Protein AF-A0A0B8QK70-F1 (afdb_monomer_lite)

Sequence (198 aa):
MSENLKTIKELADELGVSKQTIRNKIDKDFREKFVQTIKIKGNNTLVINNAGYSLLKKTLQNDTAQTAKTLQNDTAQTKLICFLEEQLDKKEQQLSVKDKQLENKDTQISQMQNLLDQQQRLALQDKKLLEEYKAEINDLKALKMPPEETECKHLDNQYKDEVNALKEKLENLQEQIKDQKRIEEQEKPRKWWGLWRK

pLDDT: mean 81.8, std 14.3, range [40.62, 98.31]

Radius of gyration: 66.2 Å; chains: 1; bounding box: 96×100×164 Å

Structure (mmCIF, N/CA/C/O backbone):
data_AF-A0A0B8QK70-F1
#
_entry.id   AF-A0A0B8QK70-F1
#
loop_
_atom_site.group_PDB
_atom_site.id
_atom_site.type_symbol
_atom_site.label_atom_id
_atom_site.label_alt_id
_atom_site.label_comp_id
_atom_site.label_asym_id
_atom_site.label_entity_id
_atom_site.label_seq_id
_atom_site.pdbx_PDB_ins_code
_atom_site.Cartn_x
_atom_site.Cartn_y
_atom_site.Cartn_z
_atom_site.occupancy
_atom_site.B_iso_or_equiv
_atom_site.auth_seq_id
_atom_site.auth_comp_id
_atom_site.auth_asym_id
_atom_site.auth_atom_id
_atom_site.pdbx_PDB_model_num
ATOM 1 N N . MET A 1 1 ? -35.998 2.425 76.409 1.00 40.62 1 MET A N 1
ATOM 2 C CA . MET A 1 1 ? -35.613 2.638 74.999 1.00 40.62 1 MET A CA 1
ATOM 3 C C . MET A 1 1 ? -36.257 1.536 74.181 1.00 40.62 1 MET A C 1
ATOM 5 O O . MET A 1 1 ? -35.958 0.378 74.432 1.00 40.62 1 MET A O 1
ATOM 9 N N . SER A 1 2 ? -37.201 1.862 73.305 1.00 50.34 2 SER A N 1
ATOM 10 C CA . SER A 1 2 ? -37.927 0.879 72.494 1.00 50.34 2 SER A CA 1
ATOM 11 C C . SER A 1 2 ? -37.007 0.364 71.388 1.00 50.34 2 SER A C 1
ATOM 13 O O . SER A 1 2 ? -36.569 1.147 70.544 1.00 50.34 2 SER A O 1
ATOM 15 N N . GLU A 1 3 ? -36.686 -0.927 71.387 1.00 65.00 3 GLU A N 1
ATOM 16 C CA . GLU A 1 3 ? -35.989 -1.545 70.259 1.00 65.00 3 GLU A CA 1
ATOM 17 C C . GLU A 1 3 ? -36.931 -1.528 69.050 1.00 65.00 3 GLU A C 1
ATOM 19 O O . GLU A 1 3 ? -37.938 -2.230 69.016 1.00 65.00 3 GLU A O 1
ATOM 24 N N . ASN A 1 4 ? -36.649 -0.661 68.075 1.00 81.44 4 ASN A N 1
ATOM 25 C CA . ASN A 1 4 ? -37.435 -0.587 66.850 1.00 81.44 4 ASN A CA 1
ATOM 26 C C . ASN A 1 4 ? -37.016 -1.750 65.938 1.00 81.44 4 ASN A C 1
ATOM 28 O O . ASN A 1 4 ? -35.943 -1.716 65.327 1.00 81.44 4 ASN A O 1
ATOM 32 N N . LEU A 1 5 ? -37.825 -2.809 65.931 1.00 86.06 5 LEU A N 1
ATOM 33 C CA . LEU A 1 5 ? -37.591 -4.041 65.184 1.00 86.06 5 LEU A CA 1
ATOM 34 C C . LEU A 1 5 ? -38.386 -4.005 63.879 1.00 86.06 5 LEU A C 1
ATOM 36 O O . LEU A 1 5 ? -39.594 -3.783 63.900 1.00 86.06 5 LEU A O 1
ATOM 40 N N . LYS A 1 6 ? -37.719 -4.256 62.750 1.00 89.44 6 LYS A N 1
ATOM 41 C CA . LYS A 1 6 ? -38.351 -4.254 61.422 1.00 89.44 6 LYS A CA 1
ATOM 42 C C . LYS A 1 6 ? -38.336 -5.640 60.803 1.00 89.44 6 LYS A C 1
ATOM 44 O O . LYS A 1 6 ? -37.353 -6.375 60.907 1.00 89.44 6 LYS A O 1
ATOM 49 N N . THR A 1 7 ? -39.417 -6.005 60.133 1.00 90.88 7 THR A N 1
ATOM 50 C CA . THR A 1 7 ? -39.500 -7.252 59.368 1.00 90.88 7 THR A CA 1
ATOM 51 C C . THR A 1 7 ? -38.725 -7.144 58.056 1.00 90.88 7 THR A C 1
ATOM 53 O O . THR A 1 7 ? -38.591 -6.070 57.476 1.00 90.88 7 THR A O 1
ATOM 56 N N . ILE A 1 8 ? -38.283 -8.280 57.508 1.00 89.75 8 ILE A N 1
ATOM 57 C CA . ILE A 1 8 ? -37.620 -8.327 56.186 1.00 89.75 8 ILE A CA 1
ATOM 58 C C . ILE A 1 8 ? -38.486 -7.679 55.089 1.00 89.75 8 ILE A C 1
ATOM 60 O O . ILE A 1 8 ? -37.95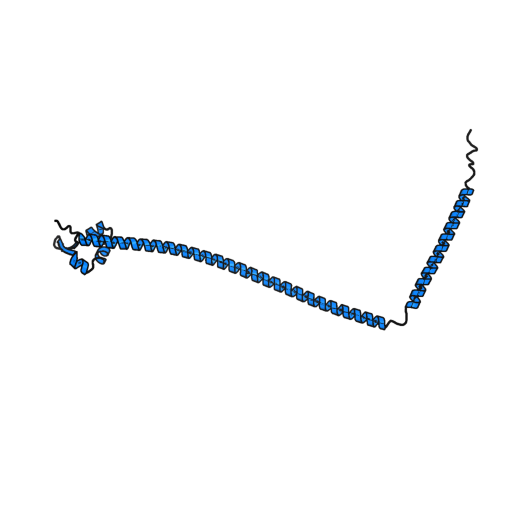1 -7.119 54.138 1.00 89.75 8 ILE A O 1
ATOM 64 N N . LYS A 1 9 ? -39.820 -7.747 55.213 1.00 90.88 9 LYS A N 1
ATOM 65 C CA . LYS A 1 9 ? -40.743 -7.101 54.273 1.00 90.88 9 LYS A CA 1
ATOM 66 C C . LYS A 1 9 ? -40.646 -5.576 54.358 1.00 90.88 9 LYS A C 1
ATOM 68 O O . LYS A 1 9 ? -40.418 -4.954 53.335 1.00 90.88 9 LYS A O 1
ATOM 73 N N . GLU A 1 10 ? -40.764 -5.004 55.552 1.00 90.00 10 GLU A N 1
ATOM 74 C CA . GLU A 1 10 ? -40.669 -3.548 55.743 1.00 90.00 10 GLU A CA 1
ATOM 75 C C . GLU A 1 10 ? -39.303 -3.017 55.313 1.00 90.00 10 GLU A C 1
ATOM 77 O O . GLU A 1 10 ? -39.212 -1.965 54.696 1.00 90.00 10 GLU A O 1
ATOM 82 N N . LEU A 1 11 ? -38.238 -3.781 55.568 1.00 89.38 11 LEU A N 1
ATOM 83 C CA . LEU A 1 11 ? -36.901 -3.420 55.109 1.00 89.38 11 LEU A CA 1
ATOM 84 C C . LEU A 1 11 ? -36.768 -3.429 53.588 1.00 89.38 11 LEU A C 1
ATOM 86 O O . LEU A 1 11 ? -36.092 -2.566 53.037 1.00 89.38 11 LEU A O 1
ATOM 90 N N . ALA A 1 12 ? -37.384 -4.402 52.917 1.00 89.12 12 ALA A N 1
ATOM 91 C CA . ALA A 1 12 ? -37.392 -4.487 51.460 1.00 89.12 12 ALA A CA 1
ATOM 92 C C . ALA A 1 12 ? -38.127 -3.286 50.858 1.00 89.12 12 ALA A C 1
ATOM 94 O O . ALA A 1 12 ? -37.600 -2.631 49.959 1.00 89.12 12 ALA A O 1
ATOM 95 N N . ASP A 1 13 ? -39.290 -2.965 51.426 1.00 90.31 13 ASP A N 1
ATOM 96 C CA . ASP A 1 13 ? -40.133 -1.859 50.987 1.00 90.31 13 ASP A CA 1
ATOM 97 C C . ASP A 1 13 ? -39.443 -0.493 51.242 1.00 90.31 13 ASP A C 1
ATOM 99 O O . ASP A 1 13 ? -39.453 0.367 50.366 1.00 90.31 13 ASP A O 1
ATOM 103 N N . GLU A 1 14 ? -38.763 -0.300 52.384 1.00 88.94 14 GLU A N 1
ATOM 104 C CA . GLU A 1 14 ? -38.021 0.938 52.703 1.00 88.94 14 GLU A CA 1
ATOM 105 C C . GLU A 1 14 ? -36.728 1.127 51.898 1.00 88.94 14 GLU A C 1
ATOM 107 O O . GLU A 1 14 ? -36.356 2.255 51.575 1.00 88.94 14 GLU A O 1
ATOM 112 N N . LEU A 1 15 ? -35.991 0.043 51.640 1.00 86.06 15 LEU A N 1
ATOM 113 C CA . LEU A 1 15 ? -34.705 0.094 50.935 1.00 86.06 15 LEU A CA 1
ATOM 114 C C . LEU A 1 15 ? -34.867 -0.017 49.413 1.00 86.06 15 LEU A C 1
ATOM 116 O O . LEU A 1 15 ? -33.872 0.095 48.700 1.00 86.06 15 LEU A O 1
ATOM 120 N N . GLY A 1 16 ? -36.089 -0.234 48.914 1.00 85.12 16 GLY A N 1
ATOM 121 C CA . GLY A 1 16 ? -36.376 -0.363 47.484 1.00 85.12 16 GLY A CA 1
ATOM 122 C C . GLY A 1 16 ? -35.731 -1.594 46.841 1.00 85.12 16 GLY A C 1
ATOM 123 O O . GLY A 1 16 ? -35.423 -1.581 45.652 1.00 85.12 16 GLY A O 1
ATOM 124 N N . VAL A 1 17 ? -35.490 -2.653 47.620 1.00 87.06 17 VAL A N 1
ATOM 125 C CA . VAL A 1 17 ? -34.837 -3.893 47.167 1.00 87.06 17 VAL A CA 1
ATOM 126 C C . VAL A 1 17 ? -35.752 -5.093 47.365 1.00 87.06 17 VAL A C 1
ATOM 128 O O . VAL A 1 17 ? -36.684 -5.069 48.163 1.00 87.06 17 VAL A O 1
ATOM 131 N N . SER A 1 18 ? -35.477 -6.198 46.672 1.00 89.19 18 SER A N 1
ATOM 132 C CA . SER A 1 18 ? -36.268 -7.414 46.864 1.00 89.19 18 SER A CA 1
ATOM 133 C C . SER A 1 18 ? -36.020 -8.041 48.247 1.00 89.19 18 SER A C 1
ATOM 135 O O . SER A 1 18 ? -34.910 -8.004 48.786 1.00 89.19 18 SER A O 1
ATOM 137 N N . LYS A 1 19 ? -37.032 -8.725 48.802 1.00 90.69 19 LYS A N 1
ATOM 138 C CA . LYS A 1 19 ? -36.887 -9.525 50.040 1.00 90.69 19 LYS A CA 1
ATOM 139 C C . LYS A 1 19 ? -35.761 -10.557 49.936 1.00 90.69 19 LYS A C 1
ATOM 141 O O . LYS A 1 19 ? -35.134 -10.891 50.941 1.00 90.69 19 LYS A O 1
ATOM 146 N N . GLN A 1 20 ? -35.526 -11.066 48.726 1.00 88.88 20 GLN A N 1
ATOM 147 C CA . GLN A 1 20 ? -34.468 -12.027 48.451 1.00 88.88 20 GLN A CA 1
ATOM 148 C C . GLN A 1 20 ? -33.088 -11.375 48.559 1.00 88.88 20 GLN A C 1
ATOM 150 O O . GLN A 1 20 ? -32.197 -11.949 49.170 1.00 88.88 20 GLN A O 1
ATOM 155 N N . THR A 1 21 ? -32.936 -10.147 48.059 1.00 87.06 21 THR A N 1
ATOM 156 C CA . THR A 1 21 ? -31.701 -9.360 48.182 1.00 87.06 21 THR A CA 1
ATOM 157 C C . THR A 1 21 ? -31.325 -9.160 49.648 1.00 87.06 21 THR A C 1
ATOM 159 O O . THR A 1 21 ? -30.173 -9.356 50.018 1.00 87.06 21 THR A O 1
ATOM 162 N N . ILE A 1 22 ? -32.305 -8.855 50.504 1.00 87.81 22 ILE A N 1
ATOM 163 C CA . ILE A 1 22 ? -32.075 -8.730 51.949 1.00 87.81 22 ILE A CA 1
ATOM 164 C C . ILE A 1 22 ? -31.685 -10.075 52.566 1.00 87.81 22 ILE A C 1
ATOM 166 O O . ILE A 1 22 ? -30.729 -10.131 53.333 1.00 87.81 22 ILE A O 1
ATOM 170 N N . ARG A 1 23 ? -32.371 -11.171 52.213 1.00 88.94 23 ARG A N 1
ATOM 171 C CA . ARG A 1 23 ? -32.014 -12.519 52.693 1.00 88.94 23 ARG A CA 1
ATOM 172 C C . ARG A 1 23 ? -30.603 -12.938 52.298 1.00 88.94 23 ARG A C 1
ATOM 174 O O . ARG A 1 23 ? -29.916 -13.509 53.132 1.00 88.94 23 ARG A O 1
ATOM 181 N N . ASN A 1 24 ? -30.170 -12.616 51.083 1.00 89.00 24 ASN A N 1
ATOM 182 C CA . ASN A 1 24 ? -28.826 -12.933 50.603 1.00 89.00 24 ASN A CA 1
ATOM 183 C C . ASN A 1 24 ? -27.726 -12.162 51.351 1.00 89.00 24 ASN A C 1
ATOM 185 O O . ASN A 1 24 ? -26.580 -12.583 51.322 1.00 89.00 24 ASN A O 1
ATOM 189 N N . LYS A 1 25 ? -28.056 -11.035 51.996 1.00 85.88 25 LYS A N 1
ATOM 190 C CA . LYS A 1 25 ? -27.120 -10.240 52.810 1.00 85.88 25 LYS A CA 1
ATOM 191 C C . LYS A 1 25 ? -27.157 -10.591 54.302 1.00 85.88 25 LYS A C 1
ATOM 193 O O . LYS A 1 25 ? -26.384 -10.035 55.076 1.00 85.88 25 LYS A O 1
ATOM 198 N N . ILE A 1 26 ? -28.066 -11.473 54.720 1.00 87.25 26 ILE A N 1
ATOM 199 C CA . ILE A 1 26 ? -28.176 -11.949 56.102 1.00 87.25 26 ILE A CA 1
ATOM 200 C C . ILE A 1 26 ? -27.400 -13.263 56.216 1.00 87.25 26 ILE A C 1
ATOM 202 O O . ILE A 1 26 ? -27.953 -14.346 56.023 1.00 87.25 26 ILE A O 1
ATOM 206 N N . ASP A 1 27 ? -26.120 -13.156 56.559 1.00 86.44 27 ASP A N 1
ATOM 207 C CA . ASP A 1 27 ? -25.271 -14.315 56.839 1.00 86.44 27 ASP A CA 1
ATOM 208 C C . ASP A 1 27 ? -25.558 -14.911 58.224 1.00 86.44 27 ASP A C 1
ATOM 210 O O . ASP A 1 27 ? -26.233 -14.307 59.065 1.00 86.44 27 ASP A O 1
ATOM 214 N N . LYS A 1 28 ? -25.022 -16.109 58.488 1.00 85.44 28 LYS A N 1
ATOM 215 C CA . LYS A 1 28 ? -25.188 -16.806 59.775 1.00 85.44 28 LYS A CA 1
ATOM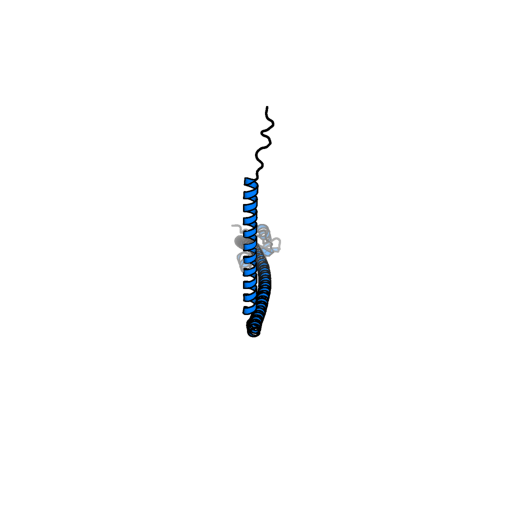 216 C C . LYS A 1 28 ? -24.766 -15.925 60.960 1.00 85.44 28 LYS A C 1
ATOM 218 O O . LYS A 1 28 ? -25.541 -15.759 61.899 1.00 85.44 28 LYS A O 1
ATOM 223 N N . ASP A 1 29 ? -23.619 -15.263 60.847 1.00 84.81 29 ASP A N 1
ATOM 224 C CA . ASP A 1 29 ? -23.076 -14.373 61.881 1.00 84.81 29 ASP A CA 1
ATOM 225 C C . ASP A 1 29 ? -23.936 -13.120 62.096 1.00 84.81 29 ASP A C 1
ATOM 227 O O . ASP A 1 29 ? -24.078 -12.619 63.213 1.00 84.81 29 ASP A O 1
ATOM 231 N N . PHE A 1 30 ? -24.536 -12.604 61.020 1.00 87.50 30 PHE A N 1
ATOM 232 C CA . PHE A 1 30 ? -25.457 -11.474 61.095 1.00 87.50 30 PHE A CA 1
ATOM 233 C C . PHE A 1 30 ? -26.754 -11.885 61.793 1.00 87.50 30 PHE A C 1
ATOM 235 O O . PHE A 1 30 ? -27.322 -11.129 62.584 1.00 87.50 30 PHE A O 1
ATOM 242 N N . ARG A 1 31 ? -27.211 -13.108 61.520 1.00 86.31 31 ARG A N 1
ATOM 243 C CA . ARG A 1 31 ? -28.427 -13.667 62.095 1.00 86.31 31 ARG A CA 1
ATOM 244 C C . ARG A 1 31 ? -28.311 -13.888 63.596 1.00 86.31 31 ARG A C 1
ATOM 246 O O . ARG A 1 31 ? -29.262 -13.597 64.307 1.00 86.31 31 ARG A O 1
ATOM 253 N N . GLU A 1 32 ? -27.153 -14.330 64.071 1.00 86.00 32 GLU A N 1
ATOM 254 C CA . GLU A 1 32 ? -26.896 -14.519 65.503 1.00 86.00 32 GLU A CA 1
ATOM 255 C C . GLU A 1 32 ? -26.845 -13.192 66.279 1.00 86.00 32 GLU A C 1
ATOM 257 O O . GLU A 1 32 ? -27.249 -13.143 67.437 1.00 86.00 32 GLU A O 1
ATOM 262 N N . LYS A 1 33 ? -26.393 -12.100 65.645 1.00 86.62 33 LYS A N 1
ATOM 263 C CA . LYS A 1 33 ? -26.169 -10.806 66.320 1.00 86.62 33 LYS A CA 1
ATOM 264 C C . LYS A 1 33 ? -27.316 -9.805 66.182 1.00 86.62 33 LYS A C 1
ATOM 266 O O . LYS A 1 33 ? -27.512 -8.974 67.068 1.00 86.62 33 LYS A O 1
ATOM 271 N N . PHE A 1 34 ? -28.047 -9.832 65.068 1.00 87.81 34 PHE A N 1
ATOM 272 C CA . PHE A 1 34 ? -28.959 -8.743 64.691 1.00 87.81 34 PHE A CA 1
ATOM 273 C C . PHE A 1 34 ? -30.372 -9.194 64.303 1.00 87.81 34 PHE A C 1
ATOM 275 O O . PHE A 1 34 ? -31.235 -8.338 64.089 1.00 87.81 34 PHE A O 1
ATOM 282 N N . VAL A 1 35 ? -30.629 -10.504 64.218 1.00 88.19 35 VAL A N 1
ATOM 283 C CA . VAL A 1 35 ? -31.940 -11.058 63.851 1.00 88.19 35 VAL A CA 1
ATOM 284 C C . VAL A 1 35 ? -32.570 -11.735 65.061 1.00 88.19 35 VAL A C 1
ATOM 286 O O . VAL A 1 35 ? -31.967 -12.586 65.706 1.00 88.19 35 VAL A O 1
ATOM 289 N N . GLN A 1 36 ? -33.825 -11.402 65.335 1.00 87.50 36 GLN A N 1
ATOM 290 C CA . GLN A 1 36 ? -34.629 -12.030 66.376 1.00 87.50 36 GLN A CA 1
ATOM 291 C C . GLN A 1 36 ? -35.850 -12.707 65.749 1.00 87.50 36 GLN A C 1
ATOM 293 O O . GLN A 1 36 ? -36.343 -12.296 64.696 1.00 87.50 36 GLN A O 1
ATOM 298 N N . THR A 1 37 ? -36.344 -13.768 66.386 1.00 87.44 37 THR A N 1
ATOM 299 C CA . THR A 1 37 ? -37.577 -14.443 65.961 1.00 87.44 37 THR A CA 1
ATOM 300 C C . THR A 1 37 ? -38.686 -14.109 66.943 1.00 87.44 37 THR A C 1
ATOM 302 O O . THR A 1 37 ? -38.580 -14.437 68.121 1.00 87.44 37 THR A O 1
ATOM 305 N N . ILE A 1 38 ? -39.758 -13.483 66.458 1.00 85.94 38 ILE A N 1
ATOM 306 C CA . ILE A 1 38 ? -40.917 -13.100 67.272 1.00 85.94 38 ILE A CA 1
ATOM 307 C C . ILE A 1 38 ? -42.166 -13.791 66.727 1.00 85.94 38 ILE A C 1
ATOM 309 O O . ILE A 1 38 ? -42.336 -13.931 65.514 1.00 85.94 38 ILE A O 1
ATOM 313 N N . LYS A 1 39 ? -43.058 -14.228 67.620 1.00 84.12 39 LYS A N 1
ATOM 314 C CA . LYS A 1 39 ? -44.375 -14.752 67.245 1.00 84.12 39 LYS A CA 1
ATOM 315 C C . LYS A 1 39 ? -45.319 -13.595 66.940 1.00 84.12 39 LYS A C 1
ATOM 317 O O . LYS A 1 39 ? -45.754 -12.889 67.843 1.00 84.12 39 LYS A O 1
ATOM 322 N N . ILE A 1 40 ? -45.662 -13.430 65.669 1.00 77.75 40 ILE A N 1
ATOM 323 C CA . ILE A 1 40 ? -46.628 -12.436 65.201 1.00 77.75 40 ILE A CA 1
ATOM 324 C C . ILE A 1 40 ? -47.821 -13.203 64.637 1.00 77.75 40 ILE A C 1
ATOM 326 O O . ILE A 1 40 ? -47.667 -14.002 63.715 1.00 77.75 40 ILE A O 1
ATOM 330 N N . LYS A 1 41 ? -49.017 -12.983 65.201 1.00 77.31 41 LYS A N 1
ATOM 331 C CA . LYS A 1 41 ? -50.269 -13.640 64.766 1.00 77.31 41 LYS A CA 1
ATOM 332 C C . LYS A 1 41 ? -50.168 -15.178 64.696 1.00 77.31 41 LYS A C 1
ATOM 334 O O . LYS A 1 41 ? -50.653 -15.792 63.755 1.00 77.31 41 LYS A O 1
ATOM 339 N N . GLY A 1 42 ? -49.486 -15.795 65.664 1.00 78.56 42 GLY A N 1
ATOM 340 C CA . GLY A 1 42 ? -49.295 -17.252 65.734 1.00 78.56 42 GLY A CA 1
ATOM 341 C C . GLY A 1 42 ? -48.131 -17.811 64.903 1.00 78.56 42 GLY A C 1
ATOM 342 O O . GLY A 1 42 ? -47.738 -18.951 65.133 1.00 78.56 42 GLY A O 1
ATOM 343 N N . ASN A 1 43 ? -47.516 -17.011 64.022 1.00 81.69 43 ASN A N 1
ATOM 344 C CA . ASN A 1 43 ? -46.415 -17.438 63.155 1.00 81.69 43 ASN A CA 1
ATOM 345 C C . ASN A 1 43 ? -45.069 -16.835 63.580 1.00 81.69 43 ASN A C 1
ATOM 347 O O . ASN A 1 43 ? -44.978 -15.664 63.958 1.00 81.69 43 ASN A O 1
ATOM 351 N N . ASN A 1 44 ? -43.998 -17.621 63.462 1.00 85.19 44 ASN A N 1
ATOM 352 C CA . ASN A 1 44 ? -42.635 -17.161 63.729 1.00 85.19 44 ASN A CA 1
ATOM 353 C C . ASN A 1 44 ? -42.161 -16.232 62.601 1.00 85.19 44 ASN A C 1
ATOM 355 O O . ASN A 1 44 ? -42.005 -16.660 61.458 1.00 85.19 44 ASN A O 1
ATOM 359 N N . THR A 1 45 ? -41.911 -14.965 62.928 1.00 85.38 45 THR A N 1
ATOM 360 C CA . THR A 1 45 ? -41.451 -13.937 61.988 1.00 85.38 45 THR A CA 1
ATOM 361 C C . THR A 1 45 ? -40.058 -13.454 62.375 1.00 85.38 45 THR A C 1
ATOM 363 O O . THR A 1 45 ? -39.789 -13.172 63.542 1.00 85.38 45 THR A O 1
ATOM 366 N N . LEU A 1 46 ? -39.171 -13.355 61.383 1.00 88.62 46 LEU A N 1
ATOM 367 C CA . LEU A 1 46 ? -37.827 -12.805 61.553 1.00 88.62 46 LEU A CA 1
ATOM 368 C C . LEU A 1 46 ? -37.890 -11.279 61.521 1.00 88.62 46 LEU A C 1
ATOM 370 O O . LEU A 1 46 ? -38.365 -10.693 60.541 1.00 88.62 46 LEU A O 1
ATOM 374 N N . VAL A 1 47 ? -37.376 -10.660 62.574 1.00 89.00 47 VAL A N 1
ATOM 375 C CA . VAL A 1 47 ? -37.253 -9.211 62.712 1.00 89.00 47 VAL A CA 1
ATOM 376 C C . VAL A 1 47 ? -35.798 -8.832 62.952 1.00 89.00 47 VAL A C 1
ATOM 378 O O . VAL A 1 47 ? -35.016 -9.623 63.476 1.00 89.00 47 VAL A O 1
ATOM 381 N N . ILE A 1 48 ? -35.425 -7.632 62.533 1.00 90.50 48 ILE A N 1
ATOM 382 C CA . ILE A 1 48 ? -34.050 -7.137 62.553 1.00 90.50 48 ILE A CA 1
ATOM 383 C C . ILE A 1 48 ? -33.995 -5.874 63.396 1.00 90.50 48 ILE A C 1
ATOM 385 O O . ILE A 1 48 ? -34.883 -5.023 63.309 1.00 90.50 48 ILE A O 1
ATOM 389 N N . ASN A 1 49 ? -32.945 -5.758 64.206 1.00 91.12 49 ASN A N 1
ATOM 390 C CA . ASN A 1 49 ? -32.717 -4.572 65.019 1.00 91.12 49 ASN A CA 1
ATOM 391 C C . ASN A 1 49 ? -32.184 -3.387 64.195 1.00 91.12 49 ASN A C 1
ATOM 393 O O . ASN A 1 49 ? -31.681 -3.521 63.077 1.00 91.12 49 ASN A O 1
ATOM 397 N N . ASN A 1 50 ? -32.261 -2.192 64.775 1.00 88.12 50 ASN A N 1
ATOM 398 C CA . ASN A 1 50 ? -31.839 -0.967 64.098 1.00 88.12 50 ASN A CA 1
ATOM 399 C C . ASN A 1 50 ? -30.337 -0.956 63.713 1.00 88.12 50 ASN A C 1
ATOM 401 O O . ASN A 1 50 ? -29.947 -0.366 62.701 1.00 88.12 50 ASN A O 1
ATOM 405 N N . ALA A 1 51 ? -29.489 -1.642 64.490 1.00 86.62 51 ALA A N 1
ATOM 406 C CA . ALA A 1 51 ? -28.064 -1.788 64.186 1.00 86.62 51 ALA A CA 1
ATOM 407 C C . ALA A 1 51 ? -27.839 -2.630 62.917 1.00 86.62 51 ALA A C 1
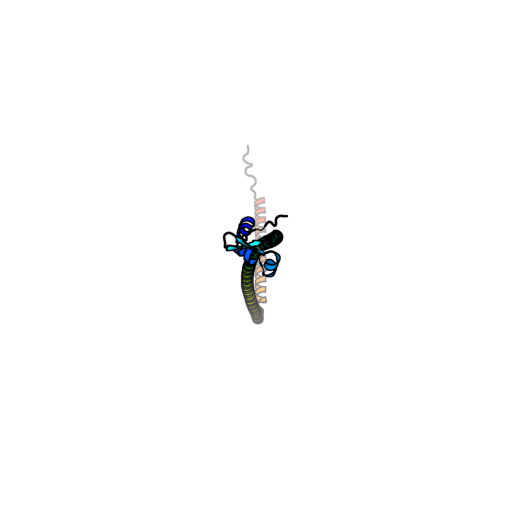ATOM 409 O O . ALA A 1 51 ? -27.103 -2.219 62.018 1.00 86.62 51 ALA A O 1
ATOM 410 N N . GLY A 1 52 ? -28.540 -3.760 62.801 1.00 87.38 52 GLY A N 1
ATOM 411 C CA . GLY A 1 52 ? -28.531 -4.615 61.620 1.00 87.38 52 GLY A CA 1
ATOM 412 C C . GLY A 1 52 ? -29.087 -3.906 60.389 1.00 87.38 52 GLY A C 1
ATOM 413 O O . GLY A 1 52 ? -28.493 -3.979 59.315 1.00 87.38 52 GLY A O 1
ATOM 414 N N . TYR A 1 53 ? -30.172 -3.144 60.544 1.00 87.56 53 TYR A N 1
ATOM 415 C CA . TYR A 1 53 ? -30.709 -2.315 59.462 1.00 87.56 53 TYR A CA 1
ATOM 416 C C . TYR A 1 53 ? -29.667 -1.345 58.893 1.00 87.56 53 TYR A C 1
ATOM 418 O O . TYR A 1 53 ? -29.495 -1.262 57.678 1.00 87.56 53 TYR A O 1
ATOM 426 N N . SER A 1 54 ? -28.936 -0.643 59.761 1.00 86.88 54 SER A N 1
ATOM 427 C CA . SER A 1 54 ? -27.918 0.324 59.336 1.00 86.88 54 SER A CA 1
ATOM 428 C C . SER A 1 54 ? -26.784 -0.339 58.544 1.00 86.88 54 SER A C 1
ATOM 430 O O . SER A 1 54 ? -26.318 0.211 57.544 1.00 86.88 54 SER A O 1
ATOM 432 N N . LEU A 1 55 ? -26.376 -1.548 58.946 1.00 87.31 55 LEU A N 1
ATOM 433 C CA . LEU A 1 55 ? -25.373 -2.346 58.234 1.00 87.31 55 LEU A CA 1
ATOM 434 C C . LEU A 1 55 ? -25.878 -2.810 56.860 1.00 87.31 55 LEU A C 1
ATOM 436 O O . LEU A 1 55 ? -25.172 -2.662 55.859 1.00 87.31 55 LEU A O 1
ATOM 440 N N . LEU A 1 56 ? -27.114 -3.312 56.790 1.00 87.31 56 LEU A N 1
ATOM 441 C CA . LEU A 1 56 ? -27.750 -3.711 55.530 1.00 87.31 56 LEU A CA 1
ATOM 442 C C . LEU A 1 56 ? -27.887 -2.522 54.576 1.00 87.31 56 LEU A C 1
ATOM 444 O O . LEU A 1 56 ? -27.528 -2.613 53.407 1.00 87.31 56 LEU A O 1
ATOM 448 N N . LYS A 1 57 ? -28.319 -1.366 55.083 1.00 88.06 57 LYS A N 1
ATOM 449 C CA . LYS A 1 57 ? -28.428 -0.139 54.291 1.00 88.06 57 LYS A CA 1
ATOM 450 C C . LYS A 1 57 ? -27.078 0.283 53.707 1.00 88.06 57 LYS A C 1
ATOM 452 O O . LYS A 1 57 ? -26.997 0.589 52.521 1.00 88.06 57 LYS A O 1
ATOM 457 N N . LYS A 1 58 ? -26.011 0.254 54.512 1.00 86.38 58 LYS A N 1
ATOM 458 C CA . LYS A 1 58 ? -24.657 0.626 54.072 1.00 86.38 58 LYS A CA 1
ATOM 459 C C . LYS A 1 58 ? -24.104 -0.330 53.010 1.00 86.38 58 LYS A C 1
ATOM 461 O O . LYS A 1 58 ? -23.510 0.117 52.035 1.00 86.38 58 LYS A O 1
ATOM 466 N N . THR A 1 59 ? -24.297 -1.635 53.190 1.00 84.38 59 THR A N 1
ATOM 467 C CA . THR A 1 59 ? -23.810 -2.649 52.239 1.00 84.38 59 THR A CA 1
ATOM 468 C C . THR A 1 59 ? -24.536 -2.568 50.897 1.00 84.38 59 THR A C 1
ATOM 470 O O . THR A 1 59 ? -23.887 -2.541 49.857 1.00 84.38 59 THR A O 1
ATOM 473 N N . LEU A 1 60 ? -25.862 -2.419 50.911 1.00 84.06 60 LEU A N 1
ATOM 474 C CA . LEU A 1 60 ? -26.668 -2.297 49.692 1.00 84.06 60 LEU A CA 1
ATOM 475 C C . LEU A 1 60 ? -26.351 -1.020 48.894 1.00 84.06 60 LEU A C 1
ATOM 477 O O . LEU A 1 60 ? -26.292 -1.052 47.665 1.00 84.06 60 LEU A O 1
ATOM 481 N N . GLN A 1 61 ? -26.083 0.100 49.572 1.00 80.19 61 GLN A N 1
ATOM 482 C CA . GLN A 1 61 ? -25.668 1.341 48.907 1.00 80.19 61 GLN A CA 1
ATOM 483 C C . GLN A 1 61 ? -24.320 1.200 48.182 1.00 80.19 61 GLN A C 1
ATOM 485 O O . GLN A 1 61 ? -24.166 1.712 47.071 1.00 80.19 61 GLN A O 1
ATOM 490 N N . ASN A 1 62 ? -23.364 0.474 48.768 1.00 76.25 62 ASN A N 1
ATOM 491 C CA . ASN A 1 62 ? -22.055 0.246 48.153 1.00 76.25 62 ASN A CA 1
ATOM 492 C C . ASN A 1 62 ? -22.139 -0.643 46.904 1.00 76.25 62 ASN A C 1
ATOM 494 O O . ASN A 1 62 ? -21.497 -0.326 45.903 1.00 76.25 62 ASN A O 1
ATOM 498 N N . ASP A 1 63 ? -22.961 -1.697 46.935 1.00 70.12 63 ASP A N 1
ATOM 499 C CA . ASP A 1 63 ? -23.172 -2.579 45.777 1.00 70.12 63 ASP A CA 1
ATOM 500 C C . ASP A 1 63 ? -23.749 -1.797 44.588 1.00 70.12 63 ASP A C 1
ATOM 502 O O . ASP A 1 63 ? -23.252 -1.899 43.467 1.00 70.12 63 ASP A O 1
ATOM 506 N N . THR A 1 64 ? -24.740 -0.938 44.850 1.00 67.50 64 THR A N 1
ATOM 507 C CA . THR A 1 64 ? -25.392 -0.110 43.821 1.00 67.50 64 THR A CA 1
ATOM 508 C C . THR A 1 64 ? -24.398 0.859 43.163 1.00 67.50 64 THR A C 1
ATOM 510 O O . THR A 1 64 ? -24.382 1.032 41.940 1.00 67.50 64 THR A O 1
ATOM 513 N N . ALA A 1 65 ? -23.518 1.465 43.968 1.00 62.88 65 ALA A N 1
ATOM 514 C CA . ALA A 1 65 ? -22.486 2.382 43.493 1.00 62.88 65 ALA A CA 1
ATOM 515 C C . ALA A 1 65 ? -21.380 1.677 42.686 1.00 62.88 65 ALA A C 1
ATOM 517 O O . ALA A 1 65 ? -20.829 2.272 41.759 1.00 62.88 65 ALA A O 1
ATOM 518 N N . GLN A 1 66 ? -21.053 0.422 43.008 1.00 62.31 66 GLN A N 1
ATOM 519 C CA . GLN A 1 66 ? -20.098 -0.376 42.236 1.00 62.31 66 GLN A CA 1
ATOM 520 C C . GLN A 1 66 ? -20.686 -0.808 40.890 1.00 62.31 66 GLN A C 1
ATOM 522 O O . GLN A 1 66 ? -20.047 -0.593 39.863 1.00 62.31 66 GLN A O 1
ATOM 527 N N . THR A 1 67 ? -21.929 -1.300 40.859 1.00 60.00 67 THR A N 1
ATOM 528 C CA . THR A 1 67 ? -22.590 -1.692 39.601 1.00 60.00 67 THR A CA 1
ATOM 529 C C . THR A 1 67 ? -22.746 -0.526 38.623 1.00 60.00 67 THR A C 1
ATOM 531 O O . THR A 1 67 ? -22.540 -0.696 37.423 1.00 60.00 67 THR A O 1
ATOM 534 N N . ALA A 1 68 ? -23.030 0.683 39.123 1.00 59.78 68 ALA A N 1
ATOM 535 C CA . ALA A 1 68 ? -23.130 1.878 38.284 1.00 59.78 68 ALA A CA 1
ATOM 536 C C . ALA A 1 68 ? -21.776 2.297 37.676 1.00 59.78 68 ALA A C 1
ATOM 538 O O . ALA A 1 68 ? -21.722 2.726 36.524 1.00 59.78 68 ALA A O 1
ATOM 539 N N . LYS A 1 69 ? -20.672 2.139 38.420 1.00 60.66 69 LYS A N 1
ATOM 540 C CA . LYS A 1 69 ? -19.312 2.442 37.937 1.00 60.66 69 LYS A CA 1
ATOM 541 C C . LYS A 1 69 ? -18.814 1.441 36.893 1.00 60.66 69 LYS A C 1
ATOM 543 O O . LYS A 1 69 ? -18.096 1.848 35.981 1.00 60.66 69 LYS A O 1
ATOM 548 N N . THR A 1 70 ? -19.193 0.168 37.010 1.00 58.69 70 THR A N 1
ATOM 549 C CA . THR A 1 70 ? -18.837 -0.870 36.029 1.00 58.69 70 THR A CA 1
ATOM 550 C C . THR A 1 70 ? -19.557 -0.642 34.699 1.00 58.69 70 THR A C 1
ATOM 552 O O . THR A 1 70 ? -18.902 -0.555 33.668 1.00 58.69 70 THR A O 1
ATOM 555 N N . LEU A 1 71 ? -20.872 -0.388 34.718 1.00 60.69 71 LEU A N 1
ATOM 556 C CA . LEU A 1 71 ? -21.658 -0.125 33.500 1.00 60.69 71 LEU A CA 1
ATOM 557 C C . LEU A 1 71 ? -21.193 1.130 32.733 1.00 60.69 71 LEU A C 1
ATOM 559 O O . LEU A 1 71 ? -21.182 1.153 31.499 1.00 60.69 71 LEU A O 1
ATOM 563 N N . GLN A 1 72 ? -20.787 2.185 33.451 1.00 60.38 72 GLN A N 1
ATOM 564 C CA . GLN A 1 72 ? -20.227 3.387 32.823 1.00 60.38 72 GLN A CA 1
ATOM 565 C C . GLN A 1 72 ? -18.832 3.152 32.225 1.00 60.38 72 GLN A C 1
ATOM 567 O O . GLN A 1 72 ? -18.534 3.714 31.170 1.00 60.38 72 GLN A O 1
ATOM 572 N N . ASN A 1 73 ? -17.995 2.318 32.855 1.00 61.56 73 ASN A N 1
ATOM 573 C CA . ASN A 1 73 ? -16.690 1.948 32.302 1.00 61.56 73 ASN A CA 1
ATOM 574 C C . ASN A 1 73 ? -16.826 1.110 31.034 1.00 61.56 73 ASN A C 1
ATOM 576 O O . ASN A 1 73 ? -16.155 1.417 30.053 1.00 61.56 73 ASN A O 1
ATOM 580 N N . ASP A 1 74 ? -17.730 0.131 31.023 1.00 64.69 74 ASP A N 1
ATOM 581 C CA . ASP A 1 74 ? -17.956 -0.716 29.849 1.00 64.69 74 ASP A CA 1
ATOM 582 C C . ASP A 1 74 ? -18.380 0.136 28.646 1.00 64.69 74 ASP A C 1
ATOM 584 O O . ASP A 1 74 ? -17.792 0.043 27.573 1.00 64.69 74 ASP A O 1
ATOM 588 N N . THR A 1 75 ? -19.301 1.086 28.848 1.00 71.06 75 THR A N 1
ATOM 589 C CA . THR A 1 75 ? -19.761 1.991 27.779 1.00 71.06 75 THR A CA 1
ATOM 590 C C . THR A 1 75 ? -18.640 2.899 27.245 1.00 71.06 75 THR A C 1
ATOM 592 O O . THR A 1 75 ? -18.614 3.228 26.057 1.00 71.06 75 THR A O 1
ATOM 595 N N . ALA A 1 76 ? -17.716 3.341 28.104 1.00 73.25 76 ALA A N 1
ATOM 596 C CA . ALA A 1 76 ? -16.576 4.162 27.695 1.00 73.25 76 ALA A CA 1
ATOM 597 C C . ALA A 1 76 ? -15.502 3.336 26.966 1.00 73.25 76 ALA A C 1
ATOM 599 O O . ALA A 1 76 ? -14.954 3.794 25.963 1.00 73.25 76 ALA A O 1
ATOM 600 N N . GLN A 1 77 ? -15.249 2.108 27.427 1.00 78.50 77 GLN A N 1
ATOM 601 C CA . GLN A 1 77 ? -14.316 1.177 26.796 1.00 78.50 77 GLN A CA 1
ATOM 602 C C . GLN A 1 77 ? -14.805 0.741 25.413 1.00 78.50 77 GLN A C 1
ATOM 604 O O . GLN A 1 77 ? -14.026 0.794 24.466 1.00 78.50 77 GLN A O 1
ATOM 609 N N . THR A 1 78 ? -16.094 0.420 25.248 1.00 79.25 78 THR A N 1
ATOM 610 C CA . THR A 1 78 ? -16.657 0.064 23.933 1.00 79.25 78 THR A CA 1
ATOM 611 C C . THR A 1 78 ? -16.499 1.201 22.921 1.00 79.25 78 THR A C 1
ATOM 613 O O . THR A 1 78 ? -16.098 0.963 21.788 1.00 79.25 78 THR A O 1
ATOM 616 N N . LYS A 1 79 ? -16.735 2.457 23.326 1.00 83.81 79 LYS A N 1
ATOM 617 C CA . LYS A 1 79 ? -16.544 3.620 22.439 1.00 83.81 79 LYS A CA 1
ATOM 618 C C . LYS A 1 79 ? -15.086 3.808 22.021 1.00 83.81 79 LYS A C 1
ATOM 620 O O . LYS A 1 79 ? -14.828 4.163 20.874 1.00 83.81 79 LYS A O 1
ATOM 625 N N . LEU A 1 80 ? -14.145 3.588 22.940 1.00 85.44 80 LEU A N 1
ATOM 626 C CA . LEU A 1 80 ? -12.720 3.679 22.635 1.00 85.44 80 LEU A CA 1
ATOM 627 C C . LEU A 1 80 ? -12.283 2.568 21.672 1.00 85.44 80 LEU A C 1
ATOM 629 O O . LEU A 1 80 ? -11.537 2.846 20.738 1.00 85.44 80 LEU A O 1
ATOM 633 N N . ILE A 1 81 ? -12.778 1.344 21.872 1.00 89.25 81 ILE A N 1
ATOM 634 C CA . ILE A 1 81 ? -12.518 0.205 20.983 1.00 89.25 81 ILE A CA 1
ATOM 635 C C . ILE A 1 81 ? -13.024 0.509 19.570 1.00 89.25 81 ILE A C 1
ATOM 637 O O . ILE A 1 81 ? -12.222 0.468 18.643 1.00 89.25 81 ILE A O 1
ATOM 641 N N . CYS A 1 82 ? -14.278 0.946 19.406 1.00 86.38 82 CYS A N 1
ATOM 642 C CA . CYS A 1 82 ? -14.811 1.297 18.084 1.00 86.38 82 CYS A CA 1
ATOM 643 C C . CYS A 1 82 ? -14.014 2.419 17.395 1.00 86.38 82 CYS A C 1
ATOM 645 O O . CYS A 1 82 ? -13.814 2.392 16.184 1.00 86.38 82 CYS A O 1
ATOM 647 N N . PHE A 1 83 ? -13.524 3.410 18.149 1.00 92.56 83 PHE A N 1
ATOM 648 C CA . PHE A 1 83 ? -12.673 4.461 17.585 1.00 92.56 83 PHE A CA 1
ATOM 649 C C . PHE A 1 83 ? -11.314 3.926 17.110 1.00 92.56 83 PHE A C 1
ATOM 651 O O . PHE A 1 83 ? -10.811 4.348 16.068 1.00 92.56 83 PHE A O 1
ATOM 658 N N . LEU A 1 84 ? -10.707 3.012 17.870 1.00 92.56 84 LEU A N 1
ATOM 659 C CA . LEU A 1 84 ? -9.444 2.376 17.494 1.00 92.56 84 LEU A CA 1
ATOM 660 C C . LEU A 1 84 ? -9.613 1.465 16.272 1.00 92.56 84 LEU A C 1
ATOM 662 O O . LEU A 1 84 ? -8.757 1.493 15.391 1.00 92.56 84 LEU A O 1
ATOM 666 N N . GLU A 1 85 ? -10.719 0.725 16.191 1.00 91.19 85 GLU A N 1
ATOM 667 C CA . GLU A 1 85 ? -11.088 -0.090 15.026 1.00 91.19 85 GLU A CA 1
ATOM 668 C C . GLU A 1 85 ? -11.244 0.780 13.772 1.00 91.19 85 GLU A C 1
ATOM 670 O O . GLU A 1 85 ? -10.575 0.535 12.773 1.00 91.19 85 GLU A O 1
ATOM 675 N N . GLU A 1 86 ? -11.997 1.885 13.847 1.00 92.25 86 GLU A N 1
ATOM 676 C CA . GLU A 1 86 ? -12.114 2.829 12.725 1.00 92.25 86 GLU A CA 1
ATOM 677 C C . GLU A 1 86 ? -10.759 3.388 12.264 1.00 92.25 86 GLU A C 1
ATOM 679 O O . GLU A 1 86 ? -10.549 3.659 11.078 1.00 92.25 86 GLU A O 1
ATOM 684 N N . GLN A 1 87 ? -9.848 3.647 13.204 1.00 93.56 87 GLN A N 1
ATOM 685 C CA . GLN A 1 87 ? -8.517 4.145 12.872 1.00 93.56 87 GLN A CA 1
ATOM 686 C C . GLN A 1 87 ? -7.659 3.067 12.213 1.00 93.56 87 GLN A C 1
ATOM 688 O O . GLN A 1 87 ? -6.914 3.388 11.285 1.00 93.56 87 GLN A O 1
ATOM 693 N N . LEU A 1 88 ? -7.770 1.812 12.654 1.00 93.69 88 LEU A N 1
ATOM 694 C CA . LEU A 1 88 ? -7.117 0.679 12.003 1.00 93.69 88 LEU A CA 1
ATOM 695 C C . LEU A 1 88 ? -7.633 0.499 10.575 1.00 93.69 88 LEU A C 1
ATOM 697 O O . LEU A 1 88 ? -6.813 0.482 9.660 1.00 93.69 88 LEU A O 1
ATOM 701 N N . ASP A 1 89 ? -8.949 0.521 10.361 1.00 93.50 89 ASP A N 1
ATOM 702 C CA . ASP A 1 89 ? -9.551 0.410 9.027 1.00 93.50 89 ASP A CA 1
ATOM 703 C C . ASP A 1 89 ? -9.060 1.517 8.086 1.00 93.50 89 ASP A C 1
ATOM 705 O O . ASP A 1 89 ? -8.663 1.269 6.945 1.00 93.50 89 ASP A O 1
ATOM 709 N N . LYS A 1 90 ? -9.015 2.768 8.567 1.00 94.75 90 LYS A N 1
ATOM 710 C CA . LYS A 1 90 ? -8.479 3.900 7.791 1.00 94.75 90 LYS A CA 1
ATOM 711 C C . LYS A 1 90 ? -7.007 3.694 7.436 1.00 94.75 90 LYS A C 1
ATOM 713 O O . LYS A 1 90 ? -6.586 4.056 6.335 1.00 94.75 90 LYS A O 1
ATOM 718 N N . LYS A 1 91 ? -6.203 3.141 8.350 1.00 94.62 91 LYS A N 1
ATOM 719 C CA . LYS A 1 91 ? -4.784 2.842 8.097 1.00 94.62 91 LYS A CA 1
ATOM 720 C C . LYS A 1 91 ? -4.612 1.693 7.112 1.00 94.62 91 LYS A C 1
ATOM 722 O O . LYS A 1 91 ? -3.766 1.801 6.229 1.00 94.62 91 LYS A O 1
ATOM 727 N N . GLU A 1 92 ? -5.430 0.657 7.209 1.00 95.38 92 GLU A N 1
ATOM 728 C CA . GLU A 1 92 ? -5.414 -0.483 6.297 1.00 95.38 92 GLU A CA 1
ATOM 729 C C . GLU A 1 92 ? -5.830 -0.079 4.876 1.00 95.38 92 GLU A C 1
ATOM 731 O O . GLU A 1 92 ? -5.142 -0.401 3.908 1.00 95.38 92 GLU A O 1
ATOM 736 N N . GLN A 1 93 ? -6.861 0.760 4.735 1.00 95.31 93 GLN A N 1
ATOM 737 C CA . GLN A 1 93 ? -7.223 1.358 3.446 1.00 95.31 93 GLN A CA 1
ATOM 738 C C . GLN A 1 93 ? -6.082 2.205 2.862 1.00 95.31 93 GLN A C 1
ATOM 740 O O . GLN A 1 93 ? -5.794 2.118 1.667 1.00 95.31 93 GLN A O 1
ATOM 745 N N . GLN A 1 94 ? -5.400 3.008 3.689 1.00 96.38 94 GLN A N 1
ATOM 746 C CA . GLN A 1 94 ? -4.237 3.786 3.247 1.00 96.38 94 GLN A CA 1
ATOM 747 C C . GLN A 1 94 ? -3.085 2.895 2.775 1.00 96.38 94 GLN A C 1
ATOM 749 O O . GLN A 1 94 ? -2.429 3.243 1.792 1.00 96.38 94 GLN A O 1
ATOM 754 N N . LEU A 1 95 ? -2.831 1.775 3.457 1.00 96.06 95 LEU A N 1
ATOM 755 C CA . LEU A 1 95 ? -1.835 0.791 3.033 1.00 96.06 95 LEU A CA 1
ATOM 756 C C . LEU A 1 95 ? -2.223 0.180 1.686 1.00 96.06 95 LEU A C 1
ATOM 758 O O . LEU A 1 95 ? -1.439 0.274 0.750 1.00 96.06 95 LEU A O 1
ATOM 762 N N . SER A 1 96 ? -3.467 -0.279 1.529 1.00 96.12 96 SER A N 1
ATOM 763 C CA . SER A 1 96 ? -3.951 -0.846 0.263 1.00 96.12 96 SER A CA 1
ATOM 764 C C . SER A 1 96 ? -3.804 0.118 -0.921 1.00 96.12 96 SER A C 1
ATOM 766 O O . SER A 1 96 ? -3.411 -0.277 -2.020 1.00 96.12 96 SER A O 1
ATOM 768 N N . VAL A 1 97 ? -4.093 1.408 -0.712 1.00 96.88 97 VAL A N 1
ATOM 769 C CA . VAL A 1 97 ? -3.904 2.433 -1.750 1.00 96.88 97 VAL A CA 1
ATOM 770 C C . VAL A 1 97 ? -2.424 2.615 -2.087 1.00 96.88 97 VAL A C 1
ATOM 772 O O . VAL A 1 97 ? -2.083 2.719 -3.266 1.00 96.88 97 VAL A O 1
ATOM 775 N N . LYS A 1 98 ? -1.541 2.648 -1.082 1.00 97.12 98 LYS A N 1
ATOM 776 C CA . LYS A 1 98 ? -0.092 2.767 -1.296 1.00 97.12 98 LYS A CA 1
ATOM 777 C C . LYS A 1 98 ? 0.482 1.546 -2.010 1.00 97.12 98 LYS A C 1
ATOM 779 O O . LYS A 1 98 ? 1.276 1.732 -2.925 1.00 97.12 98 LYS A O 1
ATOM 784 N N . ASP A 1 99 ? 0.041 0.343 -1.665 1.00 97.19 99 ASP A N 1
ATOM 785 C CA . ASP A 1 99 ? 0.495 -0.894 -2.306 1.00 97.19 99 ASP A CA 1
ATOM 786 C C . ASP A 1 99 ? 0.133 -0.910 -3.795 1.00 97.19 99 ASP A C 1
ATOM 788 O O . ASP A 1 99 ? 0.994 -1.140 -4.640 1.00 97.19 99 ASP A O 1
ATOM 792 N N . LYS A 1 100 ? -1.099 -0.517 -4.149 1.00 96.81 100 LYS A N 1
ATOM 793 C CA . LYS A 1 100 ? -1.498 -0.341 -5.560 1.00 96.81 100 LYS A CA 1
ATOM 794 C C . LYS A 1 100 ? -0.670 0.723 -6.281 1.00 96.81 100 LYS A C 1
ATOM 796 O O . LYS A 1 100 ? -0.374 0.595 -7.466 1.00 96.81 100 LYS A O 1
ATOM 801 N N . GLN A 1 101 ? -0.316 1.813 -5.597 1.00 97.38 101 GLN A N 1
ATOM 802 C CA . GLN A 1 101 ? 0.551 2.841 -6.177 1.00 97.38 101 GLN A CA 1
ATOM 803 C C . GLN A 1 101 ? 1.972 2.327 -6.417 1.00 97.38 101 GLN A C 1
ATOM 805 O O . GLN A 1 101 ? 2.574 2.711 -7.419 1.00 97.38 101 GLN A O 1
ATOM 810 N N . LEU A 1 102 ? 2.501 1.488 -5.523 1.00 97.19 102 LEU A N 1
ATOM 811 C CA . LEU A 1 102 ? 3.799 0.840 -5.698 1.00 97.19 102 LEU A CA 1
ATOM 812 C C . LEU A 1 102 ? 3.767 -0.119 -6.887 1.00 97.19 102 LEU A C 1
ATOM 814 O O . LEU A 1 102 ? 4.590 0.027 -7.781 1.00 97.19 102 LEU A O 1
ATOM 818 N N . GLU A 1 103 ? 2.751 -0.975 -6.986 1.00 97.12 103 GLU A N 1
ATOM 819 C CA . GLU A 1 103 ? 2.582 -1.896 -8.118 1.00 97.12 103 GLU A CA 1
ATOM 820 C C . GLU A 1 103 ? 2.511 -1.153 -9.468 1.00 97.12 103 GLU A C 1
ATOM 822 O O . GLU A 1 103 ? 3.183 -1.507 -10.441 1.00 97.12 103 GLU A O 1
ATOM 827 N N . ASN A 1 104 ? 1.770 -0.042 -9.527 1.00 96.81 104 ASN A N 1
ATOM 828 C CA . ASN A 1 104 ? 1.714 0.812 -10.717 1.00 96.81 104 ASN A CA 1
ATOM 829 C C . ASN A 1 104 ? 3.069 1.461 -11.057 1.00 96.81 104 ASN A C 1
ATOM 831 O O . ASN A 1 104 ? 3.403 1.640 -12.228 1.00 96.81 104 ASN A O 1
ATOM 835 N N . LYS A 1 105 ? 3.864 1.835 -10.050 1.00 97.69 105 LYS A N 1
ATOM 836 C CA . LYS A 1 105 ? 5.215 2.372 -10.270 1.00 97.69 105 LYS A CA 1
ATOM 837 C C . LYS A 1 105 ? 6.178 1.284 -10.733 1.00 97.69 105 LYS A C 1
ATOM 839 O O . LYS A 1 105 ? 6.941 1.532 -11.661 1.00 97.69 105 LYS A O 1
ATOM 844 N N . ASP A 1 106 ? 6.109 0.092 -10.156 1.00 97.69 106 ASP A N 1
ATOM 845 C CA . ASP A 1 106 ? 6.966 -1.037 -10.524 1.00 97.69 106 ASP A CA 1
ATOM 846 C C . ASP A 1 106 ? 6.689 -1.514 -11.953 1.00 97.69 106 ASP A C 1
ATOM 848 O O . ASP A 1 106 ? 7.615 -1.786 -12.724 1.00 97.69 106 ASP A O 1
ATOM 852 N N . THR A 1 107 ? 5.417 -1.536 -12.357 1.00 97.00 107 THR A N 1
ATOM 853 C CA . THR A 1 107 ? 5.031 -1.829 -13.744 1.00 97.00 107 THR A CA 1
ATOM 854 C C . THR A 1 107 ? 5.526 -0.754 -14.714 1.00 97.00 107 THR A C 1
ATOM 856 O O . THR A 1 107 ? 6.068 -1.095 -15.767 1.00 97.00 107 THR A O 1
ATOM 859 N N . GLN A 1 108 ? 5.433 0.533 -14.360 1.00 98.00 108 GLN A N 1
ATOM 860 C CA . GLN A 1 108 ? 5.982 1.627 -15.169 1.00 98.00 108 GLN A CA 1
ATOM 861 C C . GLN A 1 108 ? 7.514 1.550 -15.293 1.00 98.00 108 GLN A C 1
ATOM 863 O O . GLN A 1 108 ? 8.053 1.724 -16.387 1.00 98.00 108 GLN A O 1
ATOM 868 N N . ILE A 1 109 ? 8.219 1.264 -14.193 1.00 97.19 109 ILE A N 1
ATOM 869 C CA . ILE A 1 109 ? 9.675 1.061 -14.188 1.00 97.19 109 ILE A CA 1
ATOM 870 C C . ILE A 1 109 ? 10.036 -0.103 -15.110 1.00 97.19 109 ILE A C 1
ATOM 872 O O . ILE A 1 109 ? 10.913 0.045 -15.958 1.00 97.19 109 ILE A O 1
ATOM 876 N N . SER A 1 110 ? 9.309 -1.217 -15.019 1.00 97.00 110 SER A N 1
ATOM 877 C CA . SER A 1 110 ? 9.525 -2.384 -15.877 1.00 97.00 110 SER A CA 1
ATOM 878 C C . SER A 1 110 ? 9.327 -2.054 -17.362 1.00 97.00 110 SER A C 1
ATOM 880 O O . SER A 1 110 ? 10.134 -2.444 -18.203 1.00 97.00 110 SER A O 1
ATOM 882 N N . GLN A 1 111 ? 8.285 -1.291 -17.712 1.00 97.56 111 GLN A N 1
ATOM 883 C CA . GLN A 1 111 ? 8.063 -0.833 -19.089 1.00 97.56 111 GLN A CA 1
ATOM 884 C C . GLN A 1 111 ? 9.203 0.064 -19.583 1.00 97.56 111 GLN A C 1
ATOM 886 O O . GLN A 1 111 ? 9.710 -0.131 -20.687 1.00 97.56 111 GLN A O 1
ATOM 891 N N . MET A 1 112 ? 9.635 1.022 -18.763 1.00 97.69 112 MET A N 1
ATOM 892 C CA . MET A 1 112 ? 10.711 1.946 -19.114 1.00 97.69 112 MET A CA 1
ATOM 893 C C . MET A 1 112 ? 12.058 1.229 -19.263 1.00 97.69 112 MET A C 1
ATOM 895 O O . MET A 1 112 ? 12.807 1.527 -20.190 1.00 97.69 112 MET A O 1
ATOM 899 N N . GLN A 1 113 ? 12.340 0.247 -18.405 1.00 96.62 113 GLN A N 1
ATOM 900 C CA . GLN A 1 113 ? 13.533 -0.590 -18.501 1.00 96.62 113 GLN A CA 1
ATOM 901 C C . GLN A 1 113 ? 13.538 -1.411 -19.796 1.00 96.62 113 GLN A C 1
ATOM 903 O O . GLN A 1 113 ? 14.544 -1.434 -20.497 1.00 96.62 113 GLN A O 1
ATOM 908 N N . ASN A 1 114 ? 12.399 -1.996 -20.178 1.00 97.44 114 ASN A N 1
ATOM 909 C CA . ASN A 1 114 ? 12.277 -2.709 -21.452 1.00 97.44 114 ASN A CA 1
ATOM 910 C C . ASN A 1 114 ? 12.519 -1.796 -22.665 1.00 97.44 114 ASN A C 1
ATOM 912 O O . ASN A 1 114 ? 13.198 -2.199 -23.608 1.00 97.44 114 ASN A O 1
ATOM 916 N N . LEU A 1 115 ? 11.983 -0.571 -22.654 1.00 97.88 115 LEU A N 1
ATOM 917 C CA . LEU A 1 115 ? 12.213 0.404 -23.727 1.00 97.88 115 LEU A CA 1
ATOM 918 C C . LEU A 1 115 ? 13.684 0.824 -23.808 1.00 97.88 115 LEU A C 1
ATOM 920 O O . LEU A 1 115 ? 14.239 0.918 -24.902 1.00 97.88 115 LEU A O 1
ATOM 924 N N . LEU A 1 116 ? 14.328 1.035 -22.658 1.00 97.94 116 LEU A N 1
ATOM 925 C CA . LEU A 1 116 ? 15.747 1.365 -22.595 1.00 97.94 116 LEU A CA 1
ATOM 926 C C . LEU A 1 116 ? 16.608 0.223 -23.149 1.00 97.94 116 LEU A C 1
ATOM 928 O O . LEU A 1 116 ? 17.491 0.466 -23.971 1.00 97.94 116 LEU A O 1
ATOM 932 N N . ASP A 1 117 ? 16.316 -1.019 -22.763 1.00 98.31 117 ASP A N 1
ATOM 933 C CA . ASP A 1 117 ? 17.007 -2.205 -23.273 1.00 98.31 117 ASP A CA 1
ATOM 934 C C . ASP A 1 117 ? 16.824 -2.358 -24.790 1.00 98.31 117 ASP A C 1
ATOM 936 O O . ASP A 1 117 ? 17.776 -2.681 -25.507 1.00 98.31 117 ASP A O 1
ATOM 940 N N . GLN A 1 118 ? 15.621 -2.094 -25.312 1.00 97.94 118 GLN A N 1
ATOM 941 C CA . GLN A 1 118 ? 15.370 -2.076 -26.756 1.00 97.94 118 GLN A CA 1
ATOM 942 C C . GLN A 1 118 ? 16.208 -1.001 -27.455 1.00 97.94 118 GLN A C 1
ATOM 944 O O . GLN A 1 118 ? 16.862 -1.294 -28.457 1.00 97.94 118 GLN A O 1
ATOM 949 N N . GLN A 1 119 ? 16.247 0.216 -26.910 1.00 97.19 119 GLN A N 1
ATOM 950 C CA . GLN A 1 119 ? 17.039 1.307 -27.471 1.00 97.19 119 GLN A CA 1
ATOM 951 C C . GLN A 1 119 ? 18.540 0.987 -27.466 1.00 97.19 119 GLN A C 1
ATOM 953 O O . GLN A 1 119 ? 19.222 1.238 -28.458 1.00 97.19 119 GLN A O 1
ATOM 958 N N . GLN A 1 120 ? 19.057 0.388 -26.390 1.00 97.31 120 GLN A N 1
ATOM 959 C CA . GLN A 1 120 ? 20.454 -0.048 -26.319 1.00 97.31 120 GLN A CA 1
ATOM 960 C C . GLN A 1 120 ? 20.769 -1.116 -27.371 1.00 97.31 120 GLN A C 1
ATOM 962 O O . GLN A 1 120 ? 21.800 -1.036 -28.039 1.00 97.31 120 GLN A O 1
ATOM 967 N N . ARG A 1 121 ? 19.879 -2.097 -27.566 1.00 97.56 121 ARG A N 1
ATOM 968 C CA . ARG A 1 121 ? 20.051 -3.133 -28.598 1.00 97.56 121 ARG A CA 1
ATOM 969 C C . ARG A 1 121 ? 20.080 -2.543 -30.004 1.00 97.56 121 ARG A C 1
ATOM 971 O O . ARG A 1 121 ? 20.959 -2.912 -30.778 1.00 97.56 121 ARG A O 1
ATOM 978 N N . LEU A 1 122 ? 19.160 -1.629 -30.312 1.00 97.69 122 LEU A N 1
ATOM 979 C CA . LEU A 1 122 ? 19.121 -0.938 -31.603 1.00 97.69 122 LEU A CA 1
ATOM 980 C C . LEU A 1 122 ? 20.394 -0.116 -31.827 1.00 97.69 122 LEU A C 1
ATOM 982 O O . LEU A 1 122 ? 21.047 -0.277 -32.849 1.00 97.69 122 LEU A O 1
ATOM 986 N N . ALA A 1 123 ? 20.834 0.654 -30.828 1.00 95.56 123 ALA A N 1
ATOM 987 C CA . ALA A 1 123 ? 22.072 1.428 -30.922 1.00 95.56 123 ALA A CA 1
ATOM 988 C C . ALA A 1 123 ? 23.310 0.543 -31.174 1.00 95.56 123 ALA A C 1
ATOM 990 O O . ALA A 1 123 ? 24.220 0.929 -31.909 1.00 95.56 123 ALA A O 1
ATOM 991 N N . LEU A 1 124 ? 23.353 -0.659 -30.589 1.00 97.50 124 LEU A N 1
ATOM 992 C CA . LEU A 1 124 ? 24.415 -1.632 -30.857 1.00 97.50 124 LEU A CA 1
ATOM 993 C C . LEU A 1 124 ? 24.337 -2.213 -32.277 1.00 97.50 124 LEU A C 1
ATOM 995 O O . LEU A 1 124 ? 25.383 -2.477 -32.867 1.00 97.50 124 LEU A O 1
ATOM 999 N N . GLN A 1 125 ? 23.136 -2.415 -32.825 1.00 96.81 125 GLN A N 1
ATOM 1000 C CA . GLN A 1 125 ? 22.950 -2.843 -34.217 1.00 96.81 125 GLN A CA 1
ATOM 1001 C C . GLN A 1 125 ? 23.385 -1.748 -35.196 1.00 96.81 125 GLN A C 1
ATOM 1003 O O . GLN A 1 125 ? 24.195 -2.021 -36.080 1.00 96.81 125 GLN A O 1
ATOM 1008 N N . ASP A 1 126 ? 22.942 -0.510 -34.979 1.00 95.88 126 ASP A N 1
ATOM 1009 C CA . ASP A 1 126 ? 23.325 0.645 -35.796 1.00 95.88 126 ASP A CA 1
ATOM 1010 C C . ASP A 1 126 ? 24.841 0.855 -35.789 1.00 95.88 126 ASP A C 1
ATOM 1012 O O . ASP A 1 126 ? 25.454 1.093 -36.829 1.00 95.88 126 ASP A O 1
ATOM 1016 N N . LYS A 1 127 ? 25.483 0.705 -34.622 1.00 96.62 127 LYS A N 1
ATOM 1017 C CA . LYS A 1 127 ? 26.941 0.796 -34.506 1.00 96.62 127 LYS A CA 1
ATOM 1018 C C . LYS A 1 127 ? 27.655 -0.265 -35.349 1.00 96.62 127 LYS A C 1
ATOM 1020 O O . LYS A 1 127 ? 28.619 0.078 -36.029 1.00 96.62 127 LYS A O 1
ATOM 1025 N N . LYS A 1 128 ? 27.200 -1.523 -35.311 1.00 96.31 128 LYS A N 1
ATOM 1026 C CA . LYS A 1 128 ? 27.787 -2.608 -36.117 1.00 96.31 128 LYS A CA 1
ATOM 1027 C C . LYS A 1 128 ? 27.653 -2.325 -37.608 1.00 96.31 128 LYS A C 1
ATOM 1029 O O . LYS A 1 128 ? 28.643 -2.390 -38.323 1.00 96.31 128 LYS A O 1
ATOM 1034 N N . LEU A 1 129 ? 26.463 -1.921 -38.048 1.00 95.88 129 LEU A N 1
ATOM 1035 C CA . LEU A 1 129 ? 26.212 -1.578 -39.445 1.00 95.88 129 LEU A CA 1
ATOM 1036 C C . LEU A 1 129 ? 27.097 -0.404 -39.911 1.00 95.88 129 LEU A C 1
ATOM 1038 O O . LEU A 1 129 ? 27.644 -0.418 -41.010 1.00 95.88 129 LEU A O 1
ATOM 1042 N N . LEU A 1 130 ? 27.301 0.606 -39.057 1.00 95.56 130 LEU A N 1
ATOM 1043 C CA . LEU A 1 130 ? 28.222 1.712 -39.339 1.00 95.56 130 LEU A CA 1
ATOM 1044 C C . LEU A 1 130 ? 29.690 1.270 -39.412 1.00 95.56 130 LEU A C 1
ATOM 1046 O O . LEU A 1 130 ? 30.456 1.850 -40.181 1.00 95.56 130 LEU A O 1
ATOM 1050 N N . GLU A 1 131 ? 30.107 0.301 -38.598 1.00 95.06 131 GLU A N 1
ATOM 1051 C CA . GLU A 1 131 ? 31.449 -0.288 -38.671 1.00 95.06 131 GLU A CA 1
ATOM 1052 C C . GLU A 1 131 ? 31.635 -1.084 -39.971 1.00 95.06 131 GLU A C 1
ATOM 1054 O O . GLU A 1 131 ? 32.651 -0.895 -40.640 1.00 95.06 131 GLU A O 1
ATOM 1059 N N . GLU A 1 132 ? 30.638 -1.874 -40.377 1.00 94.00 132 GLU A N 1
ATOM 1060 C CA . GLU A 1 132 ? 30.621 -2.609 -41.650 1.00 94.00 132 GLU A CA 1
ATOM 1061 C C . GLU A 1 132 ? 30.725 -1.660 -42.852 1.00 94.00 132 GLU A C 1
ATOM 1063 O O . GLU A 1 132 ? 31.636 -1.806 -43.665 1.00 94.00 132 GLU A O 1
ATOM 1068 N N . TYR A 1 133 ? 29.896 -0.611 -42.922 1.00 94.88 133 TYR A N 1
ATOM 1069 C CA . TYR A 1 133 ? 29.983 0.373 -44.009 1.00 94.88 133 TYR A CA 1
ATOM 1070 C C . TYR A 1 133 ? 31.328 1.104 -44.050 1.00 94.88 133 TYR A C 1
ATOM 1072 O O . TYR A 1 133 ? 31.842 1.404 -45.127 1.00 94.88 133 TYR A O 1
ATOM 1080 N N . LYS A 1 134 ? 31.929 1.410 -42.894 1.00 94.75 134 LYS A N 1
ATOM 1081 C CA . LYS A 1 134 ? 33.265 2.026 -42.852 1.00 94.75 134 LYS A CA 1
ATOM 1082 C C . LYS A 1 134 ? 34.342 1.080 -43.375 1.00 94.75 134 LYS A C 1
ATOM 1084 O O . LYS A 1 134 ? 35.244 1.545 -44.070 1.00 94.75 134 LYS A O 1
ATOM 1089 N N . ALA A 1 135 ? 34.259 -0.206 -43.037 1.00 92.44 135 ALA A N 1
ATOM 1090 C CA . ALA A 1 135 ? 35.170 -1.221 -43.551 1.00 92.44 135 ALA A CA 1
ATOM 1091 C C . ALA A 1 135 ? 35.016 -1.368 -45.070 1.00 92.44 135 ALA A C 1
ATOM 1093 O O . ALA A 1 135 ? 36.000 -1.224 -45.789 1.00 92.44 135 ALA A O 1
ATOM 1094 N N . GLU A 1 136 ? 33.786 -1.498 -45.568 1.00 92.00 136 GLU A N 1
ATOM 1095 C CA . GLU A 1 136 ? 33.514 -1.635 -47.002 1.00 92.00 136 GLU A CA 1
ATOM 1096 C C . GLU A 1 136 ? 33.966 -0.405 -47.802 1.00 92.00 136 GLU A C 1
ATOM 1098 O O . GLU A 1 136 ? 34.582 -0.537 -48.856 1.00 92.00 136 GLU A O 1
ATOM 1103 N N . ILE A 1 137 ? 33.770 0.812 -47.280 1.00 90.81 137 ILE A N 1
ATOM 1104 C CA . ILE A 1 137 ? 34.313 2.032 -47.899 1.00 90.81 137 ILE A CA 1
ATOM 1105 C C . ILE A 1 137 ? 35.846 1.995 -47.963 1.00 90.81 137 ILE A C 1
ATOM 1107 O O . ILE A 1 137 ? 36.425 2.447 -48.954 1.00 90.81 137 ILE A O 1
ATOM 1111 N N . ASN A 1 138 ? 36.518 1.511 -46.917 1.00 90.88 138 ASN A N 1
ATOM 1112 C CA . ASN A 1 138 ? 37.977 1.413 -46.907 1.00 90.88 138 ASN A CA 1
ATOM 1113 C C . ASN A 1 138 ? 38.476 0.366 -47.909 1.00 90.88 138 ASN A C 1
ATOM 1115 O O . ASN A 1 138 ? 39.421 0.650 -48.645 1.00 90.88 138 ASN A O 1
ATOM 1119 N N . ASP A 1 139 ? 37.811 -0.784 -47.992 1.00 88.50 139 ASP A N 1
ATOM 1120 C CA . ASP A 1 139 ? 38.137 -1.844 -48.948 1.00 88.50 139 ASP A CA 1
ATOM 1121 C C . ASP A 1 139 ? 37.911 -1.377 -50.390 1.00 88.50 139 ASP A C 1
ATOM 1123 O O . ASP A 1 139 ? 38.788 -1.529 -51.242 1.00 88.50 139 ASP A O 1
ATOM 1127 N N . LEU A 1 140 ? 36.785 -0.707 -50.662 1.00 86.19 140 LEU A N 1
ATOM 1128 C CA . LEU A 1 140 ? 36.504 -0.103 -51.965 1.00 86.19 140 LEU A CA 1
ATOM 1129 C C . LEU A 1 140 ? 37.549 0.949 -52.337 1.00 86.19 140 LEU A C 1
ATOM 1131 O O . LEU A 1 140 ? 38.015 0.966 -53.473 1.00 86.19 140 LEU A O 1
ATOM 1135 N N . LYS A 1 141 ? 37.965 1.806 -51.396 1.00 82.75 141 LYS A N 1
ATOM 1136 C CA . LYS A 1 141 ? 39.052 2.772 -51.628 1.00 82.75 141 LYS A CA 1
ATOM 1137 C C . LYS A 1 141 ? 40.381 2.088 -51.933 1.00 82.75 141 LYS A C 1
ATOM 1139 O O . LYS A 1 141 ? 41.109 2.572 -52.794 1.00 82.75 141 LYS A O 1
ATOM 1144 N N . ALA A 1 142 ? 40.692 0.984 -51.257 1.00 80.69 142 ALA A N 1
ATOM 1145 C CA . ALA A 1 142 ? 41.896 0.205 -51.526 1.00 80.69 142 ALA A CA 1
ATOM 1146 C C . ALA A 1 142 ? 41.852 -0.457 -52.914 1.00 80.69 142 ALA A C 1
ATOM 1148 O O . ALA A 1 142 ? 42.878 -0.535 -53.586 1.00 80.69 142 ALA A O 1
ATOM 1149 N N . LEU A 1 143 ? 40.665 -0.874 -53.368 1.00 76.75 143 LEU A N 1
ATOM 1150 C CA . LEU A 1 143 ? 40.459 -1.434 -54.705 1.00 76.75 143 LEU A CA 1
ATOM 1151 C C . LEU A 1 143 ? 40.551 -0.378 -55.823 1.00 76.75 143 LEU A C 1
ATOM 1153 O O . LEU A 1 143 ? 40.916 -0.711 -56.948 1.00 76.75 143 LEU A O 1
ATOM 1157 N N . LYS A 1 144 ? 40.207 0.888 -55.540 1.00 67.31 144 LYS A N 1
ATOM 1158 C CA . LYS A 1 144 ? 40.013 1.951 -56.547 1.00 67.31 144 LYS A CA 1
ATOM 1159 C C . LYS A 1 144 ? 41.268 2.761 -56.933 1.00 67.31 144 LYS A C 1
ATOM 1161 O O . LYS A 1 144 ? 41.127 3.886 -57.396 1.00 67.31 144 LYS A O 1
ATOM 1166 N N . MET A 1 145 ? 42.487 2.236 -56.790 1.00 53.97 145 MET A N 1
ATOM 1167 C CA . MET A 1 145 ? 43.715 2.928 -57.247 1.00 53.97 145 MET A CA 1
ATOM 1168 C C . MET A 1 145 ? 44.486 2.069 -58.260 1.00 53.97 145 MET A C 1
ATOM 1170 O O . MET A 1 145 ? 44.774 0.915 -57.938 1.00 53.97 145 MET A O 1
ATOM 1174 N N . PRO A 1 146 ? 44.801 2.582 -59.479 1.00 50.75 146 PRO A N 1
ATOM 1175 C CA . PRO A 1 146 ? 45.525 3.843 -59.768 1.00 50.75 146 PRO A CA 1
ATOM 1176 C C . PRO A 1 146 ? 44.694 4.941 -60.510 1.00 50.75 146 PRO A C 1
ATOM 1178 O O . PRO A 1 146 ? 43.574 4.669 -60.924 1.00 50.75 146 PRO A O 1
ATOM 1181 N N . PRO A 1 147 ? 45.181 6.202 -60.632 1.00 55.16 147 PRO A N 1
ATOM 1182 C CA . PRO A 1 147 ? 44.509 7.425 -60.168 1.00 55.16 147 PRO A CA 1
ATOM 1183 C C . PRO A 1 147 ? 43.460 8.031 -61.129 1.00 55.16 147 PRO A C 1
ATOM 1185 O O . PRO A 1 147 ? 43.789 8.485 -62.222 1.00 55.16 147 PRO A O 1
ATOM 1188 N N . GLU A 1 148 ? 42.227 8.227 -60.647 1.00 55.53 148 GLU A N 1
ATOM 1189 C CA . GLU A 1 148 ? 41.206 9.112 -61.259 1.00 55.53 148 GLU A CA 1
ATOM 1190 C C . GLU A 1 148 ? 41.497 10.620 -61.015 1.00 55.53 148 GLU A C 1
ATOM 1192 O O . GLU A 1 148 ? 40.677 11.487 -61.312 1.00 55.53 148 GLU A O 1
ATOM 1197 N N . GLU A 1 149 ? 42.672 10.989 -60.484 1.00 50.41 149 GLU A N 1
ATOM 1198 C CA . GLU A 1 149 ? 43.055 12.404 -60.325 1.00 50.41 149 GLU A CA 1
ATOM 1199 C C . GLU A 1 149 ? 43.483 13.075 -61.639 1.00 50.41 149 GLU A C 1
ATOM 1201 O O . GLU A 1 149 ? 43.444 14.302 -61.738 1.00 50.41 149 GLU A O 1
ATOM 1206 N N . THR A 1 150 ? 43.899 12.310 -62.650 1.00 53.84 150 THR A N 1
ATOM 1207 C CA . THR A 1 150 ? 44.348 12.866 -63.937 1.00 53.84 150 THR A CA 1
AT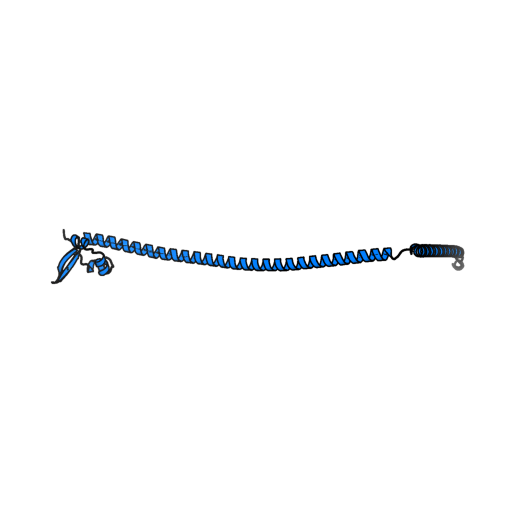OM 1208 C C . THR A 1 150 ? 43.191 13.336 -64.817 1.00 53.84 150 THR A C 1
ATOM 1210 O O . THR A 1 150 ? 43.311 14.380 -65.453 1.00 53.84 150 THR A O 1
ATOM 1213 N N . GLU A 1 151 ? 42.047 12.647 -64.804 1.00 53.53 151 GLU A N 1
ATOM 1214 C CA . GLU A 1 151 ? 40.864 13.066 -65.574 1.00 53.53 151 GLU A CA 1
ATOM 1215 C C . GLU A 1 151 ? 40.128 14.233 -64.907 1.00 53.53 151 GLU A C 1
ATOM 1217 O O . GLU A 1 151 ? 39.745 15.188 -65.581 1.00 53.53 151 GLU A O 1
ATOM 1222 N N . CYS A 1 152 ? 40.014 14.231 -63.575 1.00 47.22 152 CYS A N 1
ATOM 1223 C CA . CYS A 1 152 ? 39.324 15.306 -62.859 1.00 47.22 152 CYS A CA 1
ATOM 1224 C C . CYS A 1 152 ? 40.087 16.644 -62.942 1.00 47.22 152 CYS A C 1
ATOM 1226 O O . CYS A 1 152 ? 39.479 17.694 -63.139 1.00 47.22 152 CYS A O 1
ATOM 1228 N N . LYS A 1 153 ? 41.431 16.623 -62.887 1.00 56.84 153 LYS A N 1
ATOM 1229 C CA . LYS A 1 153 ? 42.260 17.826 -63.110 1.00 56.84 153 LYS A CA 1
ATOM 1230 C C . LYS A 1 153 ? 42.211 18.312 -64.565 1.00 56.84 153 LYS A C 1
ATOM 1232 O O . LYS A 1 153 ? 42.302 19.515 -64.797 1.00 56.84 153 LYS A O 1
ATOM 1237 N N . HIS A 1 154 ? 42.066 17.409 -65.540 1.00 57.22 154 HIS A N 1
ATOM 1238 C CA . HIS A 1 154 ? 41.944 17.783 -66.952 1.00 57.22 154 HIS A CA 1
ATOM 1239 C C . HIS A 1 154 ? 40.624 18.510 -67.231 1.00 57.22 154 HIS A C 1
ATOM 1241 O O . HIS A 1 154 ? 40.637 19.586 -67.829 1.00 57.22 154 HIS A O 1
ATOM 1247 N N . LEU A 1 155 ? 39.513 17.977 -66.714 1.00 59.16 155 LEU A N 1
ATOM 1248 C CA . LEU A 1 155 ? 38.195 18.600 -66.836 1.00 59.16 155 LEU A CA 1
ATOM 1249 C C . LEU A 1 155 ? 38.145 19.961 -66.124 1.00 59.16 155 LEU A C 1
ATOM 1251 O O . LEU A 1 155 ? 37.664 20.934 -66.696 1.00 59.16 155 LEU A O 1
ATOM 1255 N N . ASP A 1 156 ? 38.710 20.071 -64.917 1.00 63.81 156 ASP A N 1
ATOM 1256 C CA . ASP A 1 156 ? 38.693 21.322 -64.143 1.00 63.81 156 ASP A CA 1
ATOM 1257 C C . ASP A 1 156 ? 39.527 22.450 -64.793 1.00 63.81 156 ASP A C 1
ATOM 1259 O O . ASP A 1 156 ? 39.191 23.630 -64.672 1.00 63.81 156 ASP A O 1
ATOM 1263 N N . ASN A 1 157 ? 40.592 22.108 -65.530 1.00 71.31 157 ASN A N 1
ATOM 1264 C CA . ASN A 1 157 ? 41.344 23.076 -66.336 1.00 71.31 157 ASN A CA 1
ATOM 1265 C C . ASN A 1 157 ? 40.595 23.459 -67.620 1.00 71.31 157 ASN A C 1
ATOM 1267 O O . ASN A 1 157 ? 40.535 24.642 -67.947 1.00 71.31 157 ASN A O 1
ATOM 1271 N N . GLN A 1 158 ? 39.954 22.499 -68.296 1.00 74.44 158 GLN A N 1
ATOM 1272 C CA . GLN A 1 158 ? 39.155 22.776 -69.492 1.00 74.44 158 GLN A CA 1
ATOM 1273 C C . GLN A 1 158 ? 38.009 23.758 -69.195 1.00 74.44 158 GLN A C 1
ATOM 1275 O O . GLN A 1 158 ? 37.823 24.731 -69.926 1.00 74.44 158 GLN A O 1
ATOM 1280 N N . TYR A 1 159 ? 37.288 23.570 -68.084 1.00 70.00 159 TYR A N 1
ATOM 1281 C CA . TYR A 1 159 ? 36.233 24.504 -67.679 1.00 70.00 159 TYR A CA 1
ATOM 1282 C C . TYR A 1 159 ? 36.773 25.902 -67.352 1.00 70.00 159 TYR A C 1
ATOM 1284 O O . TYR A 1 159 ? 36.127 26.898 -67.678 1.00 70.00 159 TYR A O 1
ATOM 1292 N N . LYS A 1 160 ? 37.960 26.012 -66.742 1.00 76.94 160 LYS A N 1
ATOM 1293 C CA . LYS A 1 160 ? 38.591 27.317 -66.475 1.00 76.94 160 LYS A CA 1
ATOM 1294 C C . LYS A 1 160 ? 38.961 28.045 -67.764 1.00 76.94 160 LYS A C 1
ATOM 1296 O O . LYS A 1 160 ? 38.721 29.249 -67.860 1.00 76.94 160 LYS A O 1
ATOM 1301 N N . ASP A 1 161 ? 39.486 27.331 -68.752 1.00 80.56 161 ASP A N 1
ATOM 1302 C CA . ASP A 1 161 ? 39.871 27.915 -70.037 1.00 80.56 161 ASP A CA 1
ATOM 1303 C C . ASP A 1 161 ? 38.645 28.360 -70.849 1.00 80.56 161 ASP A C 1
ATOM 1305 O O . ASP A 1 161 ? 38.634 29.464 -71.398 1.00 80.56 161 ASP A O 1
ATOM 1309 N N . GLU A 1 162 ? 37.568 27.569 -70.852 1.00 82.69 162 GLU A N 1
ATOM 1310 C CA . GLU A 1 162 ? 36.298 27.942 -71.489 1.00 82.69 162 GLU A CA 1
ATOM 1311 C C . GLU A 1 162 ? 35.658 29.170 -70.822 1.00 82.69 162 GLU A C 1
ATOM 1313 O O . GLU A 1 162 ? 35.196 30.084 -71.511 1.00 82.69 162 GLU A O 1
ATOM 1318 N N . VAL A 1 163 ? 35.685 29.247 -69.487 1.00 78.56 163 VAL A N 1
ATOM 1319 C CA . VAL A 1 163 ? 35.197 30.418 -68.739 1.00 78.56 163 VAL A CA 1
ATOM 1320 C C . VAL A 1 163 ? 36.027 31.664 -69.058 1.00 78.56 163 VAL A C 1
ATOM 1322 O O . VAL A 1 163 ? 35.456 32.737 -69.263 1.00 78.56 163 VAL A O 1
ATOM 1325 N N . ASN A 1 164 ? 37.352 31.540 -69.157 1.00 81.69 164 ASN A N 1
ATOM 1326 C CA . ASN A 1 164 ? 38.225 32.657 -69.524 1.00 81.69 164 ASN A CA 1
ATOM 1327 C C . ASN A 1 164 ? 37.976 33.126 -70.967 1.00 81.69 164 ASN A C 1
ATOM 1329 O O . ASN A 1 164 ? 37.809 34.324 -71.197 1.00 81.69 164 ASN A O 1
ATOM 1333 N N . ALA A 1 165 ? 37.844 32.203 -71.922 1.00 89.12 165 ALA A N 1
ATOM 1334 C CA . ALA A 1 165 ? 37.545 32.538 -73.315 1.00 89.12 165 ALA A CA 1
ATOM 1335 C C . ALA A 1 165 ? 36.168 33.211 -73.475 1.00 89.12 165 ALA A C 1
ATOM 1337 O O . ALA A 1 165 ? 35.998 34.131 -74.280 1.00 89.12 165 ALA A O 1
ATOM 1338 N N . LEU A 1 166 ? 35.165 32.780 -72.701 1.00 86.3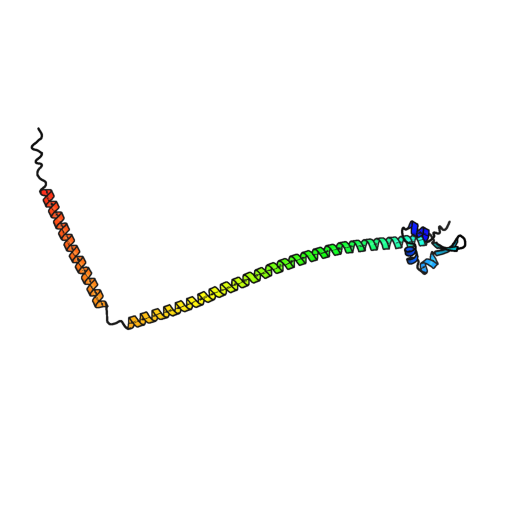8 166 LEU A N 1
ATOM 1339 C CA . LEU A 1 166 ? 33.854 33.436 -72.664 1.00 86.38 166 LEU A CA 1
ATOM 1340 C C . LEU A 1 166 ? 33.932 34.837 -72.050 1.00 86.38 166 LEU A C 1
ATOM 1342 O O . LEU A 1 166 ? 33.258 35.751 -72.530 1.00 86.38 166 LEU A O 1
ATOM 1346 N N . LYS A 1 167 ? 34.770 35.025 -71.029 1.00 87.19 167 LYS A N 1
ATOM 1347 C CA . LYS A 1 167 ? 34.990 36.327 -70.395 1.00 87.19 167 LYS A CA 1
ATOM 1348 C C . LYS A 1 167 ? 35.629 37.331 -71.358 1.00 87.19 167 LYS A C 1
ATOM 1350 O O . LYS A 1 167 ? 35.121 38.442 -71.472 1.00 87.19 167 LYS A O 1
ATOM 1355 N N . GLU A 1 168 ? 36.650 36.931 -72.114 1.00 87.38 168 GLU A N 1
ATOM 1356 C CA . GLU A 1 168 ? 37.258 37.788 -73.147 1.00 87.38 168 GLU A CA 1
ATOM 1357 C C . GLU A 1 168 ? 36.264 38.154 -74.256 1.00 87.38 168 GLU A C 1
ATOM 1359 O O . GLU A 1 168 ? 36.197 39.305 -74.688 1.00 87.38 168 GLU A O 1
ATOM 1364 N N . LYS A 1 169 ? 35.430 37.200 -74.698 1.00 88.00 169 LYS A N 1
ATOM 1365 C CA . LYS A 1 169 ? 34.362 37.486 -75.671 1.00 88.00 169 LYS A CA 1
ATOM 1366 C C . LYS A 1 169 ? 33.355 38.503 -75.135 1.00 88.00 169 LYS A C 1
ATOM 1368 O O . LYS A 1 169 ? 32.939 39.385 -75.882 1.00 88.00 169 LYS A O 1
ATOM 1373 N N . LEU A 1 170 ? 32.965 38.396 -73.864 1.00 84.88 170 LEU A N 1
ATOM 1374 C CA . LEU A 1 170 ? 32.071 39.364 -73.223 1.00 84.88 170 LEU A CA 1
ATOM 1375 C C . LEU A 1 170 ? 32.699 40.757 -73.134 1.00 84.88 170 LEU A C 1
ATOM 1377 O O . LEU A 1 170 ? 32.011 41.745 -73.381 1.00 84.88 170 LEU A O 1
ATOM 1381 N N . GLU A 1 171 ? 33.986 40.841 -72.809 1.00 86.81 171 GLU A N 1
ATOM 1382 C CA . GLU A 1 171 ? 34.706 42.110 -72.697 1.00 86.81 171 GLU A CA 1
ATOM 1383 C C . GLU A 1 171 ? 34.847 42.798 -74.062 1.00 86.81 171 GLU A C 1
ATOM 1385 O O . GLU A 1 171 ? 34.480 43.966 -74.198 1.00 86.81 171 GLU A O 1
ATOM 1390 N N . ASN A 1 172 ? 35.206 42.044 -75.106 1.00 88.69 172 ASN A N 1
ATOM 1391 C CA . ASN A 1 172 ? 35.230 42.538 -76.486 1.00 88.69 172 ASN A CA 1
ATOM 1392 C C . ASN A 1 172 ? 33.856 43.044 -76.954 1.00 88.69 172 ASN A C 1
ATOM 1394 O O . ASN A 1 172 ? 33.757 44.097 -77.585 1.00 88.69 172 ASN A O 1
ATOM 1398 N N . LEU A 1 173 ? 32.775 42.323 -76.635 1.00 87.31 173 LEU A N 1
ATOM 1399 C CA . LEU A 1 173 ? 31.416 42.772 -76.956 1.00 87.31 173 LEU A CA 1
ATOM 1400 C C . LEU A 1 173 ? 31.044 44.051 -76.193 1.00 87.31 173 LEU A C 1
ATOM 1402 O O . LEU A 1 173 ? 30.415 44.943 -76.758 1.00 87.31 173 LEU A O 1
ATOM 1406 N N . GLN A 1 174 ? 31.436 44.177 -74.922 1.00 78.38 174 GLN A N 1
ATOM 1407 C CA . GLN A 1 174 ? 31.227 45.411 -74.163 1.00 78.38 174 GLN A CA 1
ATOM 1408 C C . GLN A 1 174 ? 32.001 46.592 -74.749 1.00 78.38 174 GLN A C 1
ATOM 1410 O O . GLN A 1 174 ? 31.481 47.709 -74.754 1.00 78.38 174 GLN A O 1
ATOM 1415 N N . GLU A 1 175 ? 33.219 46.366 -75.234 1.00 84.19 175 GLU A N 1
ATOM 1416 C CA . GLU A 1 175 ? 34.030 47.393 -75.883 1.00 84.19 175 GLU A CA 1
ATOM 1417 C C . GLU A 1 175 ? 33.402 47.841 -77.208 1.00 84.19 175 GLU A C 1
ATOM 1419 O O . GLU A 1 175 ? 33.182 49.035 -77.398 1.00 84.19 175 GLU A O 1
ATOM 1424 N N . GLN A 1 176 ? 32.925 46.904 -78.036 1.00 82.56 176 GLN A N 1
ATOM 1425 C CA . GLN A 1 176 ? 32.153 47.228 -79.243 1.00 82.56 176 GLN A CA 1
ATOM 1426 C C . GLN A 1 176 ? 30.877 48.025 -78.945 1.00 82.56 176 GLN A C 1
ATOM 1428 O O . GLN A 1 176 ? 30.561 48.972 -79.665 1.00 82.56 176 GLN A O 1
ATOM 1433 N N . ILE A 1 177 ? 30.147 47.687 -77.876 1.00 82.50 177 ILE A N 1
ATOM 1434 C CA . ILE A 1 177 ? 28.959 48.447 -77.457 1.00 82.50 177 ILE A CA 1
ATOM 1435 C C . ILE A 1 177 ? 29.348 49.862 -77.005 1.00 82.50 177 ILE A C 1
ATOM 1437 O O . ILE A 1 177 ? 28.622 50.818 -77.285 1.00 82.50 177 ILE A O 1
ATOM 1441 N N . LYS A 1 178 ? 30.471 50.029 -76.296 1.00 78.12 178 LYS A N 1
ATOM 1442 C CA . LYS A 1 178 ? 30.972 51.355 -75.898 1.00 78.12 178 LYS A CA 1
ATOM 1443 C C . LYS A 1 178 ? 31.380 52.180 -77.115 1.00 78.12 178 LYS A C 1
ATOM 1445 O O . LYS A 1 178 ? 31.041 53.361 -77.166 1.00 78.12 178 LYS A O 1
ATOM 1450 N N . ASP A 1 179 ? 32.046 51.571 -78.086 1.00 78.06 179 ASP A N 1
ATOM 1451 C CA . ASP A 1 179 ? 32.438 52.240 -79.324 1.00 78.06 179 ASP A CA 1
ATOM 1452 C C . ASP A 1 179 ? 31.218 52.616 -80.165 1.00 78.06 179 ASP A C 1
ATOM 1454 O O . ASP A 1 179 ? 31.130 53.755 -80.615 1.00 78.06 179 ASP A O 1
ATOM 1458 N N . GLN A 1 180 ? 30.214 51.739 -80.278 1.00 73.44 180 GLN A N 1
ATOM 1459 C CA . GLN A 1 180 ? 28.930 52.080 -80.899 1.00 73.44 180 GLN A CA 1
ATOM 1460 C C . GLN A 1 180 ? 28.242 53.246 -80.196 1.00 73.44 180 GLN A C 1
ATOM 1462 O O . GLN A 1 180 ? 27.812 54.175 -80.869 1.00 73.44 180 GLN A O 1
ATOM 1467 N N . LYS A 1 181 ? 28.186 53.258 -78.859 1.00 72.25 181 LYS A N 1
ATOM 1468 C CA . LYS A 1 181 ? 27.633 54.397 -78.107 1.00 72.25 181 LYS A CA 1
ATOM 1469 C C . LYS A 1 181 ? 28.429 55.681 -78.328 1.00 72.25 181 LYS A C 1
ATOM 1471 O O . LYS A 1 181 ? 27.836 56.753 -78.379 1.00 72.25 181 LYS A O 1
ATOM 1476 N N . ARG A 1 182 ? 29.755 55.592 -78.475 1.00 66.75 182 ARG A N 1
ATOM 1477 C CA . ARG A 1 182 ? 30.622 56.741 -78.77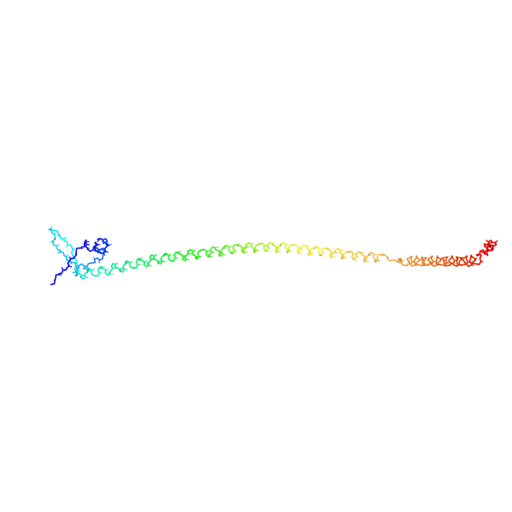3 1.00 66.75 182 ARG A CA 1
ATOM 1478 C C . ARG A 1 182 ? 30.378 57.269 -80.192 1.00 66.75 182 ARG A C 1
ATOM 1480 O O . ARG A 1 182 ? 30.353 58.483 -80.383 1.00 66.75 182 ARG A O 1
ATOM 1487 N N . ILE A 1 183 ? 30.165 56.378 -81.161 1.00 66.06 183 ILE A N 1
ATOM 1488 C CA . ILE A 1 183 ? 29.785 56.724 -82.538 1.00 66.06 183 ILE A CA 1
ATOM 1489 C C . ILE A 1 183 ? 28.385 57.355 -82.549 1.00 66.06 183 ILE A C 1
ATOM 1491 O O . ILE A 1 183 ? 28.222 58.450 -83.072 1.00 66.06 183 ILE A O 1
ATOM 1495 N N . GLU A 1 184 ? 27.403 56.751 -81.879 1.00 59.50 184 GLU A N 1
ATOM 1496 C CA . GLU A 1 184 ? 26.027 57.257 -81.772 1.00 59.50 184 GLU A CA 1
ATOM 1497 C C . GLU A 1 184 ? 25.952 58.608 -81.025 1.00 59.50 184 GLU A C 1
ATOM 1499 O O . GLU A 1 184 ? 25.156 59.479 -81.377 1.00 59.50 184 GLU A O 1
ATOM 1504 N N . GLU A 1 185 ? 26.819 58.850 -80.032 1.00 59.44 185 GLU A N 1
ATOM 1505 C CA . GLU A 1 185 ? 26.952 60.167 -79.395 1.00 59.44 185 GLU A CA 1
ATOM 1506 C C . GLU A 1 185 ? 27.536 61.237 -80.322 1.00 59.44 185 GLU A C 1
ATOM 1508 O O . GLU A 1 185 ? 27.117 62.395 -80.228 1.00 59.44 185 GLU A O 1
ATOM 1513 N N . GLN A 1 186 ? 28.464 60.873 -81.215 1.00 58.88 186 GLN A N 1
ATOM 1514 C CA . GLN A 1 186 ? 28.991 61.786 -82.234 1.00 58.88 186 GLN A CA 1
ATOM 1515 C C . GLN A 1 186 ? 28.020 61.991 -83.407 1.00 58.88 186 GLN A C 1
ATOM 1517 O O . GLN A 1 186 ? 27.993 63.075 -83.989 1.00 58.88 186 GLN A O 1
ATOM 1522 N N . GLU A 1 187 ? 27.184 60.997 -83.711 1.00 56.78 187 GLU A N 1
ATOM 1523 C CA . GLU A 1 187 ? 26.195 61.012 -84.795 1.00 56.78 187 GLU A CA 1
ATOM 1524 C C . GLU A 1 187 ? 24.801 61.492 -84.368 1.00 56.78 187 GLU A C 1
ATOM 1526 O O . GLU A 1 187 ? 23.860 61.426 -85.163 1.00 56.78 187 GLU A O 1
ATOM 1531 N N . LYS A 1 188 ? 24.638 62.055 -83.158 1.00 57.81 188 LYS A N 1
ATOM 1532 C CA . LYS A 1 188 ? 23.413 62.800 -82.818 1.00 57.81 188 LYS A CA 1
ATOM 1533 C C . LYS A 1 188 ? 23.161 63.832 -83.928 1.00 57.81 188 LYS A C 1
ATOM 1535 O O . LYS A 1 188 ? 23.970 64.752 -84.089 1.00 57.81 188 LYS A O 1
ATOM 1540 N N . PRO A 1 189 ? 22.056 63.729 -84.693 1.00 57.03 189 PRO A N 1
ATOM 1541 C CA . PRO A 1 189 ? 21.828 64.611 -85.823 1.00 57.03 189 PRO A CA 1
ATOM 1542 C C . PRO A 1 189 ? 21.795 66.052 -85.321 1.00 57.03 189 PRO A C 1
ATOM 1544 O O . PRO A 1 189 ? 21.047 66.389 -84.394 1.00 57.03 189 PRO A O 1
ATOM 1547 N N . ARG A 1 190 ? 22.628 66.913 -85.927 1.00 63.00 190 ARG A N 1
ATOM 1548 C CA . ARG A 1 190 ? 22.567 68.369 -85.739 1.00 63.00 190 ARG A CA 1
ATOM 1549 C C . ARG A 1 190 ? 21.099 68.776 -85.793 1.00 63.00 190 ARG A C 1
ATOM 1551 O O . ARG A 1 190 ? 20.413 68.426 -86.747 1.00 63.00 190 ARG A O 1
ATOM 1558 N N . LYS A 1 191 ? 20.626 69.462 -84.746 1.00 60.25 191 LYS A N 1
ATOM 1559 C CA . LYS A 1 191 ? 19.232 69.888 -84.544 1.00 60.25 191 LYS A CA 1
ATOM 1560 C C . LYS A 1 191 ? 18.661 70.549 -85.812 1.00 60.25 191 LYS A C 1
ATOM 1562 O O . LYS A 1 191 ? 18.709 71.764 -85.959 1.00 60.25 191 LYS A O 1
ATOM 1567 N N . TRP A 1 192 ? 18.087 69.751 -86.708 1.00 56.75 192 TRP A N 1
ATOM 1568 C CA . TRP A 1 192 ? 17.424 70.204 -87.934 1.00 56.75 192 TRP A CA 1
ATOM 1569 C C . TRP A 1 192 ? 16.124 70.975 -87.644 1.00 56.75 192 TRP A C 1
ATOM 1571 O O . TRP A 1 192 ? 15.648 71.747 -88.468 1.00 56.75 192 TRP A O 1
ATOM 1581 N N . TRP A 1 193 ? 15.619 70.883 -86.410 1.00 59.84 193 TRP A N 1
ATOM 1582 C CA . TRP A 1 193 ? 14.475 71.638 -85.888 1.00 59.84 193 TRP A CA 1
ATOM 1583 C C . TRP A 1 193 ? 14.777 73.099 -85.491 1.00 59.84 193 TRP A C 1
ATOM 1585 O O . TRP A 1 193 ? 13.938 73.749 -84.872 1.00 59.84 193 TRP A O 1
ATOM 1595 N N . GLY A 1 194 ? 15.955 73.637 -85.827 1.00 58.69 194 GLY A N 1
ATOM 1596 C CA . GLY A 1 194 ? 16.231 75.080 -85.749 1.00 58.69 194 GLY A CA 1
ATOM 1597 C C . GLY A 1 194 ? 15.707 75.876 -86.951 1.00 58.69 194 GLY A C 1
ATOM 1598 O O . GLY A 1 194 ? 15.642 77.098 -86.888 1.00 58.69 194 GLY A O 1
ATOM 1599 N N . LEU A 1 195 ? 15.295 75.195 -88.028 1.00 56.19 195 LEU A N 1
ATOM 1600 C CA . LEU A 1 195 ? 14.816 75.811 -89.271 1.00 56.19 195 LEU A CA 1
ATOM 1601 C C . LEU A 1 195 ? 13.353 76.319 -89.201 1.00 56.19 195 LEU A C 1
ATOM 1603 O O . LEU A 1 195 ? 12.816 76.734 -90.220 1.00 56.19 195 LEU A O 1
ATOM 1607 N N . TRP A 1 196 ? 12.686 76.260 -88.036 1.00 56.25 196 TRP A N 1
ATOM 1608 C CA . TRP A 1 196 ? 11.230 76.482 -87.920 1.00 56.25 196 TRP A CA 1
ATOM 1609 C C . TRP A 1 196 ? 10.774 77.157 -86.607 1.00 56.25 196 TRP A C 1
ATOM 1611 O O . TRP A 1 196 ? 9.732 76.803 -86.051 1.00 56.25 196 TRP A O 1
ATOM 1621 N N . ARG A 1 197 ? 11.499 78.159 -86.089 1.00 53.59 197 ARG A N 1
ATOM 1622 C CA . ARG A 1 197 ? 10.887 79.151 -85.179 1.00 53.59 197 ARG A CA 1
ATOM 1623 C C . ARG A 1 197 ? 11.066 80.563 -85.738 1.00 53.59 197 ARG A C 1
ATOM 1625 O O . ARG A 1 197 ? 12.191 80.999 -85.941 1.00 53.59 197 ARG A O 1
ATOM 1632 N N . LYS A 1 198 ? 9.904 81.158 -86.023 1.00 52.34 198 LYS A N 1
ATOM 1633 C CA . LYS A 1 198 ? 9.602 82.536 -86.438 1.00 52.34 198 LYS A CA 1
ATOM 1634 C C . LYS A 1 198 ? 10.412 83.605 -85.721 1.00 52.34 198 LYS A C 1
ATOM 1636 O O . LYS A 1 198 ? 10.618 83.441 -84.498 1.00 52.34 198 LYS A O 1
#

Foldseek 3Di:
DDFPKAFLVVLCVVLVHDSVLLVVVCDPVNCVPFWDWDQDPNDTTIIGTPVSSVVSSVVVVVVVVVVVVVVVVVVVVVVVVVVVVVVVVVVVVVVVVVVVVVVVVVVVVVVVVVVVVVVVVVVVVVVVVVVVVVVVVVVVVVVPDDDPPVVVVVVVVVVVVVVVVVVVVVVVVVVVVVVVVVVVVVPPPDPPVVVDDD

Organism: Lactococcus lactis subsp. lactis (NCBI:txid1360)

Secondary structure (DSSP, 8-state):
-----EEHHHHHHHHTS-HHHHHHT--HHHHHHHEEEEEETTEEEEEE-HHHHHHHHHHHHHHHHHHHHHHHHHHHHHHHHHHHHHHHHHHHHHHHHHHHHHHHHHHHHHHHHHHHHHHHHHHHHHHHHHHHHHHHHHHHHHHT-S-THHHHHHHHHHHHHHHHHHHHHHHHHHHHHHHHHHHHHH-S---GGGTT--